Protein AF-A0A7K7VQ22-F1 (afdb_monomer)

Radius of gyration: 23.79 Å; Cα contacts (8 Å, |Δi|>4): 248; chains: 1; bounding box: 54×55×66 Å

Mean predicted aligned error: 10.27 Å

Structure (mmCIF, N/CA/C/O backbone):
data_AF-A0A7K7VQ22-F1
#
_entry.id   AF-A0A7K7VQ22-F1
#
loop_
_atom_site.group_PDB
_atom_site.id
_atom_site.type_symbol
_atom_site.label_atom_id
_atom_site.label_alt_id
_atom_site.label_comp_id
_atom_site.label_asym_id
_atom_site.label_entity_id
_atom_site.label_seq_id
_atom_site.pdbx_PDB_ins_code
_atom_site.Cartn_x
_atom_site.Cartn_y
_atom_site.Cartn_z
_atom_site.occupancy
_atom_site.B_iso_or_equiv
_atom_site.auth_seq_id
_atom_site.auth_comp_id
_atom_site.auth_asym_id
_atom_site.auth_atom_id
_atom_site.pdbx_PDB_model_num
ATOM 1 N N . LEU A 1 1 ? 22.710 -27.971 -18.243 1.00 28.23 1 LEU A N 1
ATOM 2 C CA . LEU A 1 1 ? 23.705 -26.880 -18.136 1.00 28.23 1 LEU A CA 1
ATOM 3 C C . LEU A 1 1 ? 22.967 -25.597 -17.765 1.00 28.23 1 LEU A C 1
ATOM 5 O O . LEU A 1 1 ? 22.691 -24.771 -18.617 1.00 28.23 1 LEU A O 1
ATOM 9 N N . LEU A 1 2 ? 22.552 -25.497 -16.503 1.00 28.64 2 LEU A N 1
ATOM 10 C CA . LEU A 1 2 ? 21.938 -24.310 -15.906 1.00 28.64 2 LEU A CA 1
ATOM 11 C C . LEU A 1 2 ? 22.850 -23.922 -14.739 1.00 28.64 2 LEU A C 1
ATOM 13 O O . LEU A 1 2 ? 22.570 -24.258 -13.596 1.00 28.64 2 LEU A O 1
ATOM 17 N N . CYS A 1 3 ? 23.987 -23.298 -15.042 1.00 28.06 3 CYS A N 1
ATOM 18 C CA . CYS A 1 3 ? 24.760 -22.572 -14.036 1.00 28.06 3 CYS A CA 1
ATOM 19 C C . CYS A 1 3 ? 24.171 -21.165 -13.956 1.00 28.06 3 CYS A C 1
ATOM 21 O O . CYS A 1 3 ? 24.697 -20.224 -14.535 1.00 28.06 3 CYS A O 1
ATOM 23 N N . TRP A 1 4 ? 23.021 -21.054 -13.296 1.00 40.88 4 TRP A N 1
ATOM 24 C CA . TRP A 1 4 ? 22.639 -19.791 -12.681 1.00 40.88 4 TRP A CA 1
ATOM 25 C C . TRP A 1 4 ? 23.367 -19.765 -11.342 1.00 40.88 4 TRP A C 1
ATOM 27 O O . TRP A 1 4 ? 23.179 -20.684 -10.543 1.00 40.88 4 TRP A O 1
ATOM 37 N N . ASP A 1 5 ? 24.240 -18.781 -11.129 1.00 37.53 5 ASP A N 1
ATOM 38 C CA . ASP A 1 5 ? 24.967 -18.628 -9.870 1.00 37.53 5 ASP A CA 1
ATOM 39 C C . ASP A 1 5 ? 23.988 -18.667 -8.698 1.00 37.53 5 ASP A C 1
ATOM 41 O O . ASP A 1 5 ? 23.068 -17.846 -8.588 1.00 37.53 5 ASP A O 1
ATOM 45 N N . ALA A 1 6 ? 24.185 -19.656 -7.826 1.00 42.50 6 ALA A N 1
ATOM 46 C CA . ALA A 1 6 ? 23.323 -19.906 -6.684 1.00 42.50 6 ALA A CA 1
ATOM 47 C C . ALA A 1 6 ? 23.202 -18.661 -5.796 1.00 42.50 6 ALA A C 1
ATOM 49 O O . ALA A 1 6 ? 22.136 -18.440 -5.242 1.00 42.50 6 ALA A O 1
ATOM 50 N N . GLU A 1 7 ? 24.222 -17.799 -5.723 1.00 41.53 7 GLU A N 1
ATOM 51 C CA . GLU A 1 7 ? 24.176 -16.537 -4.973 1.00 41.53 7 GLU A CA 1
ATOM 52 C C . GLU A 1 7 ? 23.144 -15.538 -5.507 1.00 41.53 7 GLU A C 1
ATOM 54 O O . GLU A 1 7 ? 22.446 -14.906 -4.716 1.00 41.53 7 GLU A O 1
ATOM 59 N N . HIS A 1 8 ? 22.972 -15.408 -6.824 1.00 43.06 8 HIS A N 1
ATOM 60 C CA . HIS A 1 8 ? 22.015 -14.455 -7.394 1.00 43.06 8 HIS A CA 1
ATOM 61 C C . HIS A 1 8 ? 20.569 -14.942 -7.271 1.00 43.06 8 HIS A C 1
ATOM 63 O O . HIS A 1 8 ? 19.678 -14.143 -6.969 1.00 43.06 8 HIS A O 1
ATOM 69 N N . LEU A 1 9 ? 20.336 -16.252 -7.413 1.00 45.19 9 LEU A N 1
ATOM 70 C CA . LEU A 1 9 ? 19.041 -16.861 -7.097 1.00 45.19 9 LEU A CA 1
ATOM 71 C C . LEU A 1 9 ? 18.749 -16.769 -5.591 1.00 45.19 9 LEU A C 1
ATOM 73 O O . LEU A 1 9 ? 17.636 -16.442 -5.195 1.00 45.19 9 LEU A O 1
ATOM 77 N N . PHE A 1 10 ? 19.763 -16.954 -4.746 1.00 46.66 10 PHE A N 1
ATOM 78 C CA . PHE A 1 10 ? 19.651 -16.865 -3.292 1.00 46.66 10 PHE A CA 1
ATOM 79 C C . PHE A 1 10 ? 19.375 -15.438 -2.812 1.00 46.66 10 PHE A C 1
ATOM 81 O O . PHE A 1 10 ? 18.549 -15.252 -1.923 1.00 46.66 10 PHE A O 1
ATOM 88 N N . ILE A 1 11 ? 19.988 -14.416 -3.416 1.00 49.78 11 ILE A N 1
ATOM 89 C CA . ILE A 1 11 ? 19.698 -13.005 -3.125 1.00 49.78 11 ILE A CA 1
ATOM 90 C C . ILE A 1 11 ? 18.309 -12.620 -3.646 1.00 49.78 11 ILE A C 1
ATOM 92 O O . ILE A 1 11 ? 17.576 -11.939 -2.937 1.00 49.78 11 ILE A O 1
ATOM 96 N N . ALA A 1 12 ? 17.901 -13.067 -4.836 1.00 50.25 12 ALA A N 1
ATOM 97 C CA . ALA A 1 12 ? 16.576 -12.754 -5.372 1.00 50.25 12 ALA A CA 1
ATOM 98 C C . ALA A 1 12 ? 15.451 -13.446 -4.583 1.00 50.25 12 ALA A C 1
ATOM 100 O O . ALA A 1 12 ? 14.444 -12.822 -4.253 1.00 50.25 12 ALA A O 1
ATOM 101 N N . GLU A 1 13 ? 15.623 -14.718 -4.228 1.00 52.31 13 GLU A N 1
ATOM 102 C CA . GLU A 1 13 ? 14.609 -15.502 -3.527 1.00 52.31 13 GLU A CA 1
ATOM 103 C C . GLU A 1 13 ? 14.580 -15.172 -2.027 1.00 52.31 13 GLU A C 1
ATOM 105 O O . GLU A 1 13 ? 13.522 -14.823 -1.492 1.00 52.31 13 GLU A O 1
ATOM 110 N N . ARG A 1 14 ? 15.738 -15.164 -1.345 1.00 53.84 14 ARG A N 1
ATOM 111 C CA . ARG A 1 14 ? 15.801 -14.797 0.080 1.00 53.84 14 ARG A CA 1
ATOM 112 C C . ARG A 1 14 ? 15.675 -13.305 0.309 1.00 53.84 14 ARG A C 1
ATOM 114 O O . ARG A 1 14 ? 15.009 -12.921 1.263 1.00 53.84 14 ARG A O 1
ATOM 121 N N . GLY A 1 15 ? 16.266 -12.461 -0.533 1.00 60.16 15 GLY A N 1
ATOM 122 C CA . GLY A 1 15 ? 16.143 -11.006 -0.410 1.00 60.16 15 GLY A CA 1
ATOM 123 C C . GLY A 1 15 ? 14.685 -10.576 -0.468 1.00 60.16 15 GLY A C 1
ATOM 124 O O . GLY A 1 15 ? 14.250 -9.791 0.366 1.00 60.16 15 GLY A O 1
ATOM 125 N N . CYS A 1 16 ? 13.888 -11.207 -1.334 1.00 63.00 16 CYS A N 1
ATOM 126 C CA . CYS A 1 16 ? 12.454 -10.979 -1.368 1.00 63.00 16 CYS A CA 1
ATOM 127 C C . CYS A 1 16 ? 11.773 -11.431 -0.059 1.00 63.00 16 CYS A C 1
ATOM 129 O O . CYS A 1 16 ? 10.976 -10.685 0.500 1.00 63.00 16 CYS A O 1
ATOM 131 N N . VAL A 1 17 ? 12.097 -12.604 0.497 1.00 69.38 17 VAL A N 1
ATOM 132 C CA . VAL A 1 17 ? 11.541 -13.050 1.795 1.00 69.38 17 VAL A CA 1
ATOM 133 C C . VAL A 1 17 ? 11.923 -12.102 2.941 1.00 69.38 17 VAL A C 1
ATOM 135 O O . VAL A 1 17 ? 11.056 -11.700 3.720 1.00 69.38 17 VAL A O 1
ATOM 138 N N . TYR A 1 18 ? 13.193 -11.700 3.034 1.00 75.81 18 TYR A N 1
ATOM 139 C CA . TYR A 1 18 ? 13.670 -10.770 4.059 1.00 75.81 18 TYR A CA 1
ATOM 140 C C . TYR A 1 18 ? 13.037 -9.387 3.915 1.00 75.81 18 TYR A C 1
ATOM 142 O O . TYR A 1 18 ? 12.583 -8.834 4.910 1.00 75.81 18 TYR A O 1
ATOM 150 N N . GLU A 1 19 ? 12.927 -8.857 2.698 1.00 80.06 19 GLU A N 1
ATOM 151 C CA . GLU A 1 19 ? 12.276 -7.575 2.413 1.00 80.06 19 GLU A CA 1
ATOM 152 C C . GLU A 1 19 ? 10.816 -7.575 2.889 1.00 80.06 19 GLU A C 1
ATOM 154 O O . GLU A 1 19 ? 10.387 -6.646 3.572 1.00 80.06 19 GLU A O 1
ATOM 159 N N . HIS A 1 20 ? 10.053 -8.629 2.578 1.00 79.44 20 HIS A N 1
ATOM 160 C CA . HIS A 1 20 ? 8.639 -8.725 2.957 1.00 79.44 20 HIS A CA 1
ATOM 161 C C . HIS A 1 20 ? 8.468 -8.820 4.474 1.00 79.44 20 HIS A C 1
ATOM 163 O O . HIS A 1 20 ? 7.654 -8.092 5.044 1.00 79.44 20 HIS A O 1
ATOM 169 N N . ASN A 1 21 ? 9.253 -9.679 5.126 1.00 83.75 21 ASN A N 1
ATOM 170 C CA . ASN A 1 21 ? 9.190 -9.874 6.573 1.00 83.75 21 ASN A CA 1
ATOM 171 C C . ASN A 1 21 ? 9.672 -8.638 7.336 1.00 83.75 21 ASN A C 1
ATOM 173 O O . ASN A 1 21 ? 9.084 -8.268 8.350 1.00 83.75 21 ASN A O 1
ATOM 177 N N . PHE A 1 22 ? 10.714 -7.969 6.844 1.00 87.31 22 PHE A N 1
ATOM 178 C CA . PHE A 1 22 ? 11.246 -6.764 7.465 1.00 87.31 22 PHE A CA 1
ATOM 179 C C . PHE A 1 22 ? 10.292 -5.577 7.294 1.00 87.31 22 PHE A C 1
ATOM 181 O O . PHE A 1 22 ? 10.027 -4.862 8.259 1.00 87.31 22 PHE A O 1
ATOM 188 N N . ALA A 1 23 ? 9.692 -5.415 6.110 1.00 86.81 23 ALA A N 1
ATOM 189 C CA . ALA A 1 23 ? 8.648 -4.418 5.883 1.00 86.81 23 ALA A CA 1
ATOM 190 C C . ALA A 1 23 ? 7.426 -4.655 6.782 1.00 86.81 23 ALA A C 1
ATOM 192 O O . ALA A 1 23 ? 6.928 -3.708 7.392 1.00 86.81 23 ALA A O 1
ATOM 193 N N . PHE A 1 24 ? 6.985 -5.912 6.912 1.00 88.25 24 PHE A N 1
ATOM 194 C CA . PHE A 1 24 ? 5.908 -6.294 7.824 1.00 88.25 24 PHE A CA 1
ATOM 195 C C . PHE A 1 24 ? 6.258 -5.967 9.281 1.00 88.25 24 PHE A C 1
ATOM 197 O O . PHE A 1 24 ? 5.483 -5.297 9.959 1.00 88.25 24 PHE A O 1
ATOM 204 N N . LEU A 1 25 ? 7.444 -6.370 9.752 1.00 91.12 25 LEU A N 1
ATOM 205 C CA . LEU A 1 25 ? 7.906 -6.122 11.120 1.00 91.12 25 LEU A CA 1
ATOM 206 C C . LEU A 1 25 ? 7.953 -4.625 11.442 1.00 91.12 25 LEU A C 1
ATOM 208 O O . LEU A 1 25 ? 7.481 -4.207 12.502 1.00 91.12 25 LEU A O 1
ATOM 212 N N . LEU A 1 26 ? 8.503 -3.814 10.537 1.00 92.00 26 LEU A N 1
ATOM 213 C CA . LEU A 1 26 ? 8.579 -2.364 10.704 1.00 92.00 26 LEU A CA 1
ATOM 214 C C . LEU A 1 26 ? 7.190 -1.728 10.714 1.00 92.00 26 LEU A C 1
ATOM 216 O O . LEU A 1 26 ? 6.912 -0.915 11.593 1.00 92.00 26 LEU A O 1
ATOM 220 N N . ALA A 1 27 ? 6.310 -2.111 9.785 1.00 90.69 27 ALA A N 1
ATOM 221 C CA . ALA A 1 27 ? 4.946 -1.596 9.726 1.00 90.69 27 ALA A CA 1
ATOM 222 C C . ALA A 1 27 ? 4.147 -1.979 10.982 1.00 90.69 27 ALA A C 1
ATOM 224 O O . ALA A 1 27 ? 3.507 -1.119 11.585 1.00 90.69 27 ALA A O 1
ATOM 225 N N . PHE A 1 28 ? 4.235 -3.235 11.427 1.00 91.00 28 PHE A N 1
ATOM 226 C CA . PHE A 1 28 ? 3.594 -3.710 12.654 1.00 91.00 28 PHE A CA 1
ATOM 227 C C . PHE A 1 28 ? 4.110 -2.960 13.886 1.00 91.00 28 PHE A C 1
ATOM 229 O O . PHE A 1 28 ? 3.326 -2.437 14.678 1.00 91.00 28 PHE A O 1
ATOM 236 N N . SER A 1 29 ? 5.431 -2.829 14.014 1.00 92.06 29 SER A N 1
ATOM 237 C CA . SER A 1 29 ? 6.059 -2.091 15.114 1.00 92.06 29 SER A CA 1
ATOM 238 C C . SER A 1 29 ? 5.667 -0.613 15.097 1.00 92.06 29 SER A C 1
ATOM 240 O O . SER A 1 29 ? 5.432 -0.022 16.148 1.00 92.06 29 SER A O 1
ATOM 242 N N . ALA A 1 30 ? 5.557 -0.006 13.914 1.00 91.81 30 ALA A N 1
ATOM 243 C CA . ALA A 1 30 ? 5.122 1.375 13.755 1.00 91.81 30 ALA A CA 1
ATOM 244 C C . ALA A 1 30 ? 3.677 1.584 14.226 1.00 91.81 30 ALA A C 1
ATOM 246 O O . ALA A 1 30 ? 3.406 2.538 14.958 1.00 91.81 30 ALA A O 1
ATOM 247 N N . MET A 1 31 ? 2.772 0.673 13.854 1.00 90.06 31 MET A N 1
ATOM 248 C CA . MET A 1 31 ? 1.375 0.671 14.299 1.00 90.06 31 MET A CA 1
ATOM 249 C C . MET A 1 31 ? 1.283 0.501 15.820 1.00 90.06 31 MET A C 1
ATOM 251 O O . MET A 1 31 ? 0.630 1.299 16.487 1.00 90.06 31 MET A O 1
ATOM 255 N N . TRP A 1 32 ? 2.042 -0.435 16.395 1.00 90.38 32 TRP A N 1
ATOM 256 C CA . TRP A 1 32 ? 2.138 -0.606 17.847 1.00 90.38 32 TRP A CA 1
ATOM 257 C C . TRP A 1 32 ? 2.603 0.673 18.567 1.00 90.38 32 TRP A C 1
ATOM 259 O O . TRP A 1 32 ? 1.996 1.119 19.542 1.00 90.38 32 TRP A O 1
ATOM 269 N N . GLN A 1 33 ? 3.657 1.326 18.069 1.00 91.75 33 GLN A N 1
ATOM 270 C CA . GLN A 1 33 ? 4.138 2.595 18.632 1.00 91.75 33 GLN A CA 1
ATOM 271 C C . GLN A 1 33 ? 3.110 3.730 18.487 1.00 91.75 33 GLN A C 1
ATOM 273 O O . GLN A 1 33 ? 3.031 4.610 19.346 1.00 91.75 33 GLN A O 1
ATOM 278 N N . LEU A 1 34 ? 2.306 3.718 17.421 1.00 88.75 34 LEU A N 1
ATOM 279 C CA . LEU A 1 34 ? 1.241 4.696 17.213 1.00 88.75 34 LEU A CA 1
ATOM 280 C C . LEU A 1 34 ? 0.123 4.546 18.258 1.00 88.75 34 LEU A C 1
ATOM 282 O O . LEU A 1 34 ? -0.289 5.560 18.834 1.00 88.75 34 LEU A O 1
ATOM 286 N N . GLU A 1 35 ? -0.295 3.309 18.541 1.00 86.19 35 GLU A N 1
ATOM 287 C CA . GLU A 1 35 ? -1.303 2.975 19.562 1.00 86.19 35 GLU A CA 1
ATOM 288 C C . GLU A 1 35 ? -0.818 3.293 20.982 1.00 86.19 35 GLU A C 1
ATOM 290 O O . GLU A 1 35 ? -1.549 3.883 21.773 1.00 86.19 35 GLU A O 1
ATOM 295 N N . THR A 1 36 ? 0.456 3.033 21.297 1.00 86.38 36 THR A N 1
ATOM 296 C CA . THR A 1 36 ? 1.049 3.411 22.601 1.00 86.38 36 THR A CA 1
ATOM 297 C C . THR A 1 36 ? 1.268 4.922 22.785 1.00 86.38 36 THR A C 1
ATOM 299 O O . THR A 1 36 ? 1.787 5.361 23.811 1.00 86.38 36 THR A O 1
ATOM 302 N N . GLY A 1 37 ? 0.895 5.751 21.802 1.00 81.25 37 GLY A N 1
ATOM 303 C CA . GLY A 1 37 ? 1.000 7.210 21.873 1.00 81.25 37 GLY A CA 1
ATOM 304 C C . GLY A 1 37 ? 2.347 7.786 21.421 1.00 81.25 37 GLY A C 1
ATOM 305 O O . GLY A 1 37 ? 2.470 9.006 21.285 1.00 81.25 37 GLY A O 1
ATOM 306 N N . GLN A 1 38 ? 3.337 6.950 21.098 1.00 84.12 38 GLN A N 1
ATOM 307 C CA . GLN A 1 38 ? 4.686 7.350 20.674 1.00 84.12 38 GLN A CA 1
ATOM 308 C C . GLN A 1 38 ? 4.746 7.659 19.170 1.00 84.12 38 GLN A C 1
ATOM 310 O O . GLN A 1 38 ? 5.464 7.035 18.388 1.00 84.12 38 GLN A O 1
ATOM 315 N N . SER A 1 39 ? 4.000 8.685 18.754 1.00 81.88 39 SER A N 1
ATOM 316 C CA . SER A 1 39 ? 3.774 9.009 17.340 1.00 81.88 39 SER A CA 1
ATOM 317 C C . SER A 1 39 ? 5.049 9.276 16.522 1.00 81.88 39 SER A C 1
ATOM 319 O O . SER A 1 39 ? 5.064 8.983 15.332 1.00 81.88 39 SER A O 1
ATOM 321 N N . TRP A 1 40 ? 6.110 9.824 17.123 1.00 84.31 40 TRP A N 1
ATOM 322 C CA . TRP A 1 40 ? 7.360 10.101 16.401 1.00 84.31 40 TRP A CA 1
ATOM 323 C C . TRP A 1 40 ? 8.149 8.819 16.095 1.00 84.31 40 TRP A C 1
ATOM 325 O O . TRP A 1 40 ? 8.64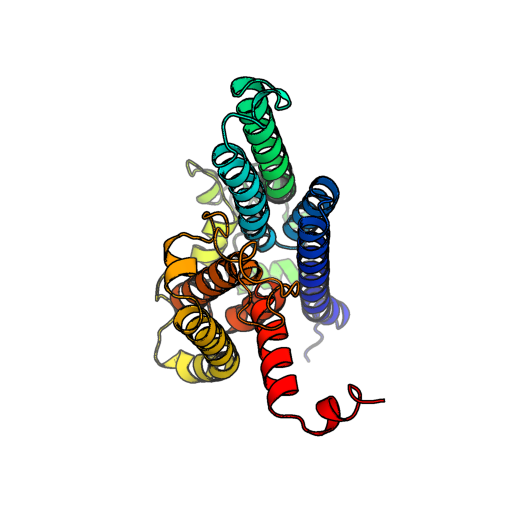2 8.666 14.980 1.00 84.31 40 TRP A O 1
ATOM 335 N N . ARG A 1 41 ? 8.207 7.864 17.040 1.00 90.25 41 ARG A N 1
ATOM 336 C CA . ARG A 1 41 ? 8.843 6.552 16.825 1.00 90.25 41 ARG A CA 1
ATOM 337 C C . ARG A 1 41 ? 8.094 5.759 15.766 1.00 90.25 41 ARG A C 1
ATOM 339 O O . ARG A 1 41 ? 8.721 5.227 14.858 1.00 90.25 41 ARG A O 1
ATOM 346 N N . GLY A 1 42 ? 6.761 5.753 15.845 1.00 89.75 42 GLY A N 1
ATOM 347 C CA . GLY A 1 42 ? 5.916 5.153 14.811 1.00 89.75 42 GLY A CA 1
ATOM 348 C C . GLY A 1 42 ? 6.183 5.760 13.432 1.00 89.75 42 GLY A C 1
ATOM 349 O O . GLY A 1 42 ? 6.299 5.041 12.449 1.00 89.75 42 GLY A O 1
ATOM 350 N N . GLY A 1 43 ? 6.386 7.076 13.364 1.00 89.62 43 GLY A N 1
ATOM 351 C CA . GLY A 1 43 ? 6.735 7.761 12.125 1.00 89.62 43 GLY A CA 1
ATOM 352 C C . GLY A 1 43 ? 8.061 7.379 11.504 1.00 89.62 43 GLY A C 1
ATOM 353 O O . GLY A 1 43 ? 8.121 7.123 10.303 1.00 89.62 43 GLY A O 1
ATOM 354 N N . LEU A 1 44 ? 9.109 7.305 12.321 1.00 91.81 44 LEU A N 1
ATOM 355 C CA . LEU A 1 44 ? 10.417 6.840 11.869 1.00 91.81 44 LEU A CA 1
ATOM 356 C C . LEU A 1 44 ? 10.335 5.403 11.351 1.00 91.81 44 LEU A C 1
ATOM 358 O O . LEU A 1 44 ? 10.855 5.110 10.281 1.00 91.81 44 LEU A O 1
ATOM 362 N N . LEU A 1 45 ? 9.623 4.525 12.062 1.00 93.56 45 LEU A N 1
ATOM 363 C CA . LEU A 1 45 ? 9.431 3.138 11.639 1.00 93.56 45 LEU A CA 1
ATOM 364 C C . LEU A 1 45 ? 8.619 3.032 10.338 1.00 93.56 45 LEU A C 1
ATOM 366 O O . LEU A 1 45 ? 8.971 2.227 9.480 1.00 93.56 45 LEU A O 1
ATOM 370 N N . PHE A 1 46 ? 7.595 3.869 10.135 1.00 92.94 46 PHE A N 1
ATOM 371 C CA . PHE A 1 46 ? 6.878 3.929 8.856 1.00 92.94 46 PHE A CA 1
ATOM 372 C C . PHE A 1 46 ? 7.745 4.457 7.711 1.00 92.94 46 PHE A C 1
ATOM 374 O O . PHE A 1 46 ? 7.651 3.939 6.602 1.00 92.94 46 PHE A O 1
ATOM 381 N N . SER A 1 47 ? 8.604 5.447 7.966 1.00 93.56 47 SER A N 1
ATOM 382 C CA . SER A 1 47 ? 9.576 5.929 6.978 1.00 93.56 47 SER A CA 1
ATOM 383 C C . SER A 1 47 ? 10.563 4.825 6.594 1.00 93.56 47 SER A C 1
ATOM 385 O O . SER A 1 47 ? 10.755 4.558 5.411 1.00 93.56 47 SER A O 1
ATOM 387 N N . LEU A 1 48 ? 11.102 4.093 7.574 1.00 92.56 48 LEU A N 1
ATOM 388 C CA . LEU A 1 48 ? 11.949 2.928 7.315 1.00 92.56 48 LEU A CA 1
ATOM 389 C C . LEU A 1 48 ? 11.197 1.852 6.520 1.00 92.56 48 LEU A C 1
ATOM 391 O O . LEU A 1 48 ? 11.734 1.340 5.544 1.00 92.56 48 LEU A O 1
ATOM 395 N N . ALA A 1 49 ? 9.939 1.558 6.866 1.00 91.94 49 ALA A N 1
ATOM 396 C CA . ALA A 1 49 ? 9.113 0.609 6.119 1.00 91.94 49 ALA A CA 1
ATOM 397 C C . ALA A 1 49 ? 8.906 1.046 4.655 1.00 91.94 49 ALA A C 1
ATOM 399 O O . ALA A 1 49 ? 8.980 0.213 3.753 1.00 91.94 49 ALA A O 1
ATOM 400 N N . ALA A 1 50 ? 8.697 2.346 4.411 1.00 91.06 50 ALA A N 1
ATOM 401 C CA . ALA A 1 50 ? 8.603 2.924 3.068 1.00 91.06 50 ALA A CA 1
ATOM 402 C C . ALA A 1 50 ? 9.937 2.890 2.301 1.00 91.06 50 ALA A C 1
ATOM 404 O O . ALA A 1 50 ? 9.942 2.795 1.075 1.00 91.06 50 ALA A O 1
ATOM 405 N N . GLY A 1 51 ? 11.065 2.935 3.014 1.00 89.56 51 GLY A N 1
ATOM 406 C CA . GLY A 1 51 ? 12.399 2.749 2.441 1.00 89.56 51 GLY A CA 1
ATOM 407 C C . GLY A 1 51 ? 12.696 1.306 2.043 1.00 89.56 51 GLY A C 1
ATOM 408 O O . GLY A 1 51 ? 13.367 1.083 1.043 1.00 89.56 51 GLY A O 1
ATOM 409 N N . VAL A 1 52 ? 12.163 0.329 2.780 1.00 88.50 52 VAL A N 1
ATOM 410 C CA . VAL A 1 52 ? 12.278 -1.092 2.416 1.00 88.50 52 VAL A CA 1
ATOM 411 C C . VAL A 1 52 ? 11.400 -1.398 1.206 1.00 88.50 52 VAL A C 1
ATOM 413 O O . VAL A 1 52 ? 11.834 -2.115 0.310 1.00 88.50 52 VAL A O 1
ATOM 416 N N . ARG A 1 53 ? 10.176 -0.848 1.155 1.00 85.50 53 ARG A N 1
ATOM 417 C CA . ARG A 1 53 ? 9.241 -1.034 0.034 1.00 85.50 53 ARG A CA 1
ATOM 418 C C . ARG A 1 53 ? 8.403 0.208 -0.216 1.00 85.50 53 ARG A C 1
ATOM 420 O O . ARG A 1 53 ? 7.809 0.749 0.712 1.00 85.50 53 ARG A O 1
ATOM 427 N N . ALA A 1 54 ? 8.172 0.532 -1.488 1.00 86.12 54 ALA A N 1
ATOM 428 C CA . ALA A 1 54 ? 7.266 1.617 -1.877 1.00 86.12 54 ALA A CA 1
ATOM 429 C C . ALA A 1 54 ? 5.835 1.457 -1.313 1.00 86.12 54 ALA A C 1
ATOM 431 O O . ALA A 1 54 ? 5.159 2.446 -1.048 1.00 86.12 54 ALA A O 1
ATOM 432 N N . ASN A 1 55 ? 5.384 0.227 -1.038 1.00 84.81 55 ASN A N 1
ATOM 433 C CA . ASN A 1 55 ? 4.079 -0.035 -0.415 1.00 84.81 55 ASN A CA 1
ATOM 434 C C . ASN A 1 55 ? 3.948 0.580 0.989 1.00 84.81 55 ASN A C 1
ATOM 436 O O . ASN A 1 55 ? 2.841 0.896 1.421 1.00 84.81 55 ASN A O 1
ATOM 440 N N . GLY A 1 56 ? 5.067 0.809 1.687 1.00 86.25 56 GLY A N 1
ATOM 441 C CA . GLY A 1 56 ? 5.077 1.466 2.991 1.00 86.25 56 GLY A CA 1
ATOM 442 C C . GLY A 1 56 ? 4.555 2.907 2.957 1.00 86.25 56 GLY A C 1
ATOM 443 O O . GLY A 1 56 ? 4.126 3.407 3.994 1.00 86.25 56 GLY A O 1
ATOM 444 N N . LEU A 1 57 ? 4.490 3.550 1.782 1.00 89.69 57 LEU A N 1
ATOM 445 C CA . LEU A 1 57 ? 3.862 4.867 1.610 1.00 89.69 57 LEU A CA 1
ATOM 446 C C . LEU A 1 57 ? 2.382 4.856 2.021 1.00 89.69 57 LEU A C 1
ATOM 448 O O . LEU A 1 57 ? 1.885 5.837 2.575 1.00 89.69 57 LEU A O 1
ATOM 452 N N . LEU A 1 58 ? 1.686 3.733 1.812 1.00 88.19 58 LEU A N 1
ATOM 453 C CA . LEU A 1 58 ? 0.268 3.577 2.154 1.00 88.19 58 LEU A CA 1
ATOM 454 C C . LEU A 1 58 ? 0.028 3.640 3.670 1.00 88.19 58 LEU A C 1
ATOM 456 O O . LEU A 1 58 ? -1.066 3.996 4.111 1.00 88.19 58 LEU A O 1
ATOM 460 N N . ASN A 1 59 ? 1.062 3.383 4.478 1.00 88.12 59 ASN A N 1
ATOM 461 C CA . ASN A 1 59 ? 0.979 3.478 5.932 1.00 88.12 59 ASN A CA 1
ATOM 462 C C . ASN A 1 59 ? 0.866 4.924 6.442 1.00 88.12 59 ASN A C 1
ATOM 464 O O . ASN A 1 59 ? 0.458 5.137 7.585 1.00 88.12 59 ASN A O 1
ATOM 468 N N . ALA A 1 60 ? 1.155 5.934 5.610 1.00 89.06 60 ALA A N 1
ATOM 469 C CA . ALA A 1 60 ? 0.937 7.337 5.969 1.00 89.06 60 ALA A CA 1
ATOM 470 C C . ALA A 1 60 ? -0.530 7.619 6.350 1.00 89.06 60 ALA A C 1
ATOM 472 O O . ALA A 1 60 ? -0.800 8.481 7.192 1.00 89.06 60 ALA A O 1
ATOM 473 N N . GLY A 1 61 ? -1.471 6.841 5.797 1.00 88.94 61 GLY A N 1
ATOM 474 C CA . GLY A 1 61 ? -2.891 6.902 6.141 1.00 88.94 61 GLY A CA 1
ATOM 475 C C . GLY A 1 61 ? -3.174 6.629 7.622 1.00 88.94 61 GLY A C 1
ATOM 476 O O . GLY A 1 61 ? -3.979 7.342 8.219 1.00 88.94 61 GLY A O 1
ATOM 477 N N . PHE A 1 62 ? -2.466 5.683 8.255 1.00 89.00 62 PHE A N 1
ATOM 478 C CA . PHE A 1 62 ? -2.639 5.382 9.685 1.00 89.00 62 PHE A CA 1
ATOM 479 C C . PHE A 1 62 ? -2.302 6.583 10.560 1.00 89.00 62 PHE A C 1
ATOM 481 O O . PHE A 1 62 ? -3.033 6.928 11.491 1.00 89.00 62 PHE A O 1
ATOM 488 N N . PHE A 1 63 ? -1.203 7.259 10.234 1.00 86.69 63 PHE A N 1
ATOM 489 C CA . PHE A 1 63 ? -0.786 8.439 10.968 1.00 86.69 63 PHE A CA 1
ATOM 490 C C . PHE A 1 63 ? -1.762 9.604 10.777 1.00 86.69 63 PHE A C 1
ATOM 492 O O . PHE A 1 63 ? -2.144 10.258 11.752 1.00 86.69 63 PHE A O 1
ATOM 499 N N . ALA A 1 64 ? -2.187 9.844 9.531 1.00 86.94 64 ALA A N 1
ATOM 500 C CA . ALA A 1 64 ? -3.168 10.870 9.198 1.00 86.94 64 ALA A CA 1
ATOM 501 C C . ALA A 1 64 ? -4.480 10.653 9.964 1.00 86.94 64 ALA A C 1
ATOM 503 O O . ALA A 1 64 ? -4.982 11.582 10.601 1.00 86.94 64 ALA A O 1
ATOM 504 N N . TYR A 1 65 ? -4.976 9.413 9.979 1.00 88.00 65 TYR A N 1
ATOM 505 C CA . TYR A 1 65 ? -6.172 9.041 10.722 1.00 88.00 65 TYR A CA 1
ATOM 506 C C . TYR A 1 65 ? -5.987 9.248 12.229 1.00 88.00 65 TYR A C 1
ATOM 508 O O . TYR A 1 65 ? -6.778 9.959 12.839 1.00 88.00 65 TYR A O 1
ATOM 516 N N . SER A 1 66 ? -4.919 8.715 12.834 1.00 86.19 66 SER A N 1
ATOM 517 C CA . SER A 1 66 ? -4.676 8.823 14.284 1.00 86.19 66 SER A CA 1
ATOM 518 C C . SER A 1 66 ? -4.638 10.280 14.760 1.00 86.19 66 SER A C 1
ATOM 520 O O . SER A 1 66 ? -5.224 10.643 15.784 1.00 86.19 66 SER A O 1
ATOM 522 N N . ARG A 1 67 ? -3.984 11.160 13.993 1.00 84.50 67 ARG A N 1
ATOM 523 C CA . ARG A 1 67 ? -3.934 12.592 14.306 1.00 84.50 67 ARG A CA 1
ATOM 524 C C . ARG A 1 67 ? -5.267 13.298 14.057 1.00 84.50 67 ARG A C 1
ATOM 526 O O . ARG A 1 67 ? -5.651 14.131 14.879 1.00 84.50 67 ARG A O 1
ATOM 533 N N . GLY A 1 68 ? -5.982 12.944 12.990 1.00 83.62 68 GLY A N 1
ATOM 534 C CA . GLY A 1 68 ? -7.327 13.450 12.705 1.00 83.62 68 GLY A CA 1
ATOM 535 C C . GLY A 1 68 ? -8.350 13.048 13.772 1.00 83.62 68 GLY A C 1
ATOM 536 O O . GLY A 1 68 ? -9.129 13.884 14.229 1.00 83.62 68 GLY A O 1
ATOM 537 N N . GLN A 1 69 ? -8.295 11.806 14.249 1.00 83.25 69 GLN A N 1
ATOM 538 C CA . GLN A 1 69 ? -9.167 11.293 15.303 1.00 83.25 69 GLN A CA 1
ATOM 539 C C . GLN A 1 69 ? -8.918 12.016 16.635 1.00 83.25 69 GLN A C 1
ATOM 541 O O . GLN A 1 69 ? -9.854 12.484 17.274 1.00 83.25 69 GLN A O 1
ATOM 546 N N . ARG A 1 70 ? -7.654 12.216 17.039 1.00 80.50 70 ARG A N 1
ATOM 547 C CA . ARG A 1 70 ? -7.339 13.004 18.249 1.00 80.50 70 ARG A CA 1
ATOM 548 C C . ARG A 1 70 ? -7.846 14.442 18.149 1.00 80.50 70 ARG A C 1
ATOM 550 O O . ARG A 1 70 ? -8.351 14.979 19.129 1.00 80.50 70 ARG A O 1
ATOM 557 N N . PHE A 1 71 ? -7.721 15.060 16.977 1.00 81.50 71 PHE A N 1
ATOM 558 C CA . PHE A 1 71 ? -8.191 16.425 16.750 1.00 81.50 71 PHE A CA 1
ATOM 559 C C . PHE A 1 71 ? -9.722 16.538 16.806 1.00 81.50 71 PHE A C 1
ATOM 561 O O . PHE A 1 71 ? -10.251 17.427 17.468 1.00 81.50 71 PHE A O 1
ATOM 568 N N . THR A 1 72 ? -10.442 15.618 16.161 1.00 81.31 72 THR A N 1
ATOM 569 C CA . THR A 1 72 ? -11.916 15.584 16.185 1.00 81.31 72 THR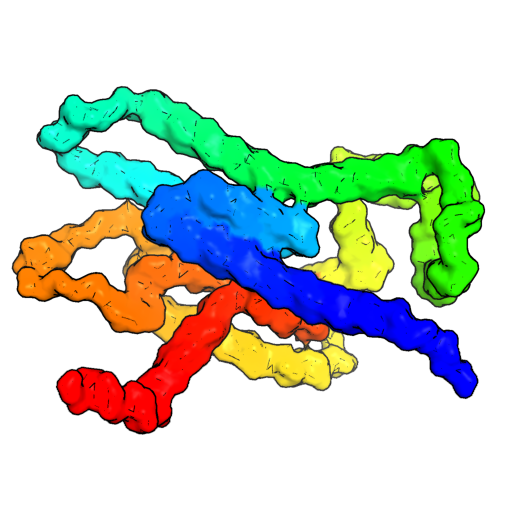 A CA 1
ATOM 570 C C . THR A 1 72 ? -12.459 15.308 17.586 1.00 81.31 72 THR A C 1
ATOM 572 O O . THR A 1 72 ? -13.382 15.993 18.022 1.0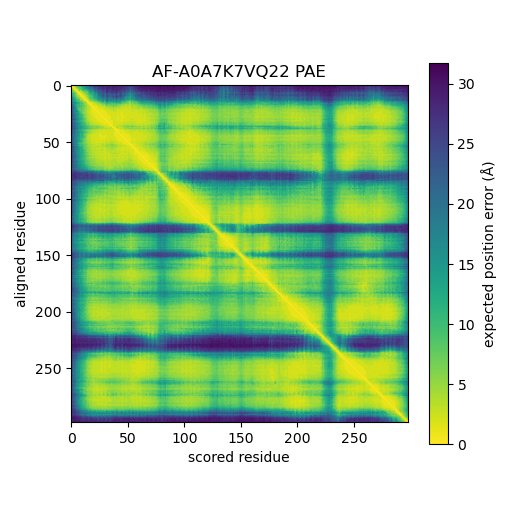0 81.31 72 THR A O 1
ATOM 575 N N . LEU A 1 73 ? -11.832 14.406 18.345 1.00 78.06 73 LEU A N 1
ATOM 576 C CA . LEU A 1 73 ? -12.191 14.163 19.745 1.00 78.06 73 LEU A CA 1
ATOM 577 C C . LEU A 1 73 ? -11.957 15.394 20.630 1.00 78.06 73 LEU A C 1
ATOM 579 O O . LEU A 1 73 ? -12.780 15.683 21.494 1.00 78.06 73 LEU A O 1
ATOM 583 N N . GLN A 1 74 ? -10.877 16.151 20.403 1.00 75.38 74 GLN A N 1
ATOM 584 C CA . GLN A 1 74 ? -10.619 17.409 21.115 1.00 75.38 74 GLN A CA 1
ATOM 585 C C . GLN A 1 74 ? -11.667 18.488 20.811 1.00 75.38 74 GLN A C 1
ATOM 587 O O . GLN A 1 74 ? -12.039 19.239 21.709 1.00 75.38 74 GLN A O 1
ATOM 592 N N . LEU A 1 75 ? -12.174 18.546 19.576 1.00 75.25 75 LEU A N 1
ATOM 593 C CA . LEU A 1 75 ? -13.254 19.458 19.182 1.00 75.25 75 LEU A CA 1
ATOM 594 C C . LEU A 1 75 ? -14.597 19.130 19.849 1.00 75.25 75 LEU A C 1
ATOM 596 O O . LEU A 1 75 ? -15.423 20.018 20.035 1.00 75.25 75 LEU A O 1
ATOM 600 N N . GLN A 1 76 ? -14.812 17.869 20.223 1.00 75.44 76 GLN A N 1
ATOM 601 C CA . GLN A 1 76 ? -16.028 17.393 20.890 1.00 75.44 76 GLN A CA 1
ATOM 602 C C . GLN A 1 76 ? -15.979 17.557 22.426 1.00 75.44 76 GLN A C 1
ATOM 604 O O . GLN A 1 76 ? -16.880 17.104 23.137 1.00 75.44 76 GLN A O 1
ATOM 609 N N . VAL A 1 77 ? -14.929 18.181 22.974 1.00 70.31 77 VAL A N 1
ATOM 610 C CA . VAL A 1 77 ? -14.795 18.454 24.412 1.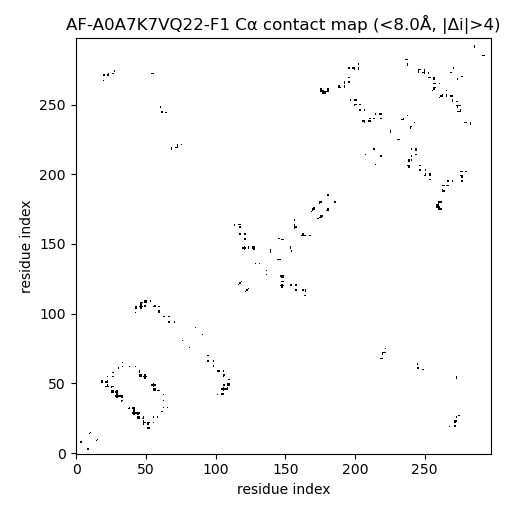00 70.31 77 VAL A CA 1
ATOM 611 C C . VAL A 1 77 ? -15.657 19.661 24.803 1.00 70.31 77 VAL A C 1
ATOM 613 O O . VAL A 1 77 ? -15.567 20.726 24.201 1.00 70.31 77 VAL A O 1
ATOM 616 N N . GLY A 1 78 ? -16.489 19.502 25.839 1.00 63.84 78 GLY A N 1
ATOM 617 C CA . GLY A 1 78 ? -17.402 20.547 26.307 1.00 63.84 78 GLY A CA 1
ATOM 618 C C . GLY A 1 78 ? -16.704 21.833 26.796 1.00 63.84 78 GLY A C 1
ATOM 619 O O . GLY A 1 78 ? -15.533 21.804 27.193 1.00 63.84 78 GLY A O 1
ATOM 620 N N . PRO A 1 79 ? -17.433 22.966 26.841 1.00 57.12 79 PRO A N 1
ATOM 621 C CA . PRO A 1 79 ? -16.879 24.303 27.094 1.00 57.12 79 PRO A CA 1
ATOM 622 C C . PRO A 1 79 ? -16.133 24.451 28.435 1.00 57.12 79 PRO A C 1
ATOM 624 O O . PRO A 1 79 ? -15.271 25.317 28.562 1.00 57.12 79 PRO A O 1
ATOM 627 N N . GLY A 1 80 ? -16.398 23.584 29.421 1.00 58.78 80 GLY A N 1
ATOM 628 C CA . GLY A 1 80 ? -15.741 23.610 30.735 1.00 58.78 80 GLY A CA 1
ATOM 629 C C . GLY A 1 80 ? -14.266 23.179 30.742 1.00 58.78 80 GLY A C 1
ATOM 630 O O . GLY A 1 80 ? -13.488 23.702 31.538 1.00 58.78 80 GLY A O 1
ATOM 631 N N . LEU A 1 81 ? -13.845 22.279 29.841 1.00 55.53 81 LEU A N 1
ATOM 632 C CA . LEU A 1 81 ? -12.452 21.798 29.751 1.00 55.53 81 LEU A CA 1
ATOM 633 C C . LEU A 1 81 ? -11.644 22.536 28.661 1.00 55.53 81 LEU A C 1
ATOM 635 O O . LEU A 1 81 ? -10.415 22.470 28.645 1.00 55.53 81 LEU A O 1
ATOM 639 N N . ALA A 1 82 ? -12.319 23.314 27.804 1.00 56.22 82 ALA A N 1
ATOM 640 C CA . ALA A 1 82 ? -11.717 24.150 26.760 1.00 56.22 82 ALA A CA 1
ATOM 641 C C . ALA A 1 82 ? -10.733 25.205 27.308 1.00 56.22 82 ALA A C 1
ATOM 643 O O . ALA A 1 82 ? -9.811 25.620 26.613 1.00 56.22 82 ALA A O 1
ATOM 644 N N . ARG A 1 83 ? -10.875 25.602 28.581 1.00 55.75 83 ARG A N 1
ATOM 645 C CA . ARG A 1 83 ? -10.061 26.652 29.221 1.00 55.75 83 ARG A CA 1
ATOM 646 C C . ARG A 1 83 ? -8.597 26.259 29.471 1.00 55.75 83 ARG A C 1
ATOM 648 O O . ARG A 1 83 ? -7.772 27.144 29.666 1.00 55.75 83 ARG A O 1
ATOM 655 N N . LYS A 1 84 ? -8.270 24.957 29.471 1.00 61.97 84 LYS A N 1
ATOM 656 C CA . LYS A 1 84 ? -6.890 24.436 29.602 1.00 61.97 84 LYS A CA 1
ATOM 657 C C . LYS A 1 84 ? -6.231 24.100 28.258 1.00 61.97 84 LYS A C 1
ATOM 659 O O . LYS A 1 84 ? -5.055 23.745 28.234 1.00 61.97 84 LYS A O 1
ATOM 664 N N . LEU A 1 85 ? -6.970 24.170 27.150 1.00 66.19 85 LEU A N 1
ATOM 665 C CA . LEU A 1 85 ? -6.459 23.812 25.830 1.00 66.19 85 LEU A CA 1
ATOM 666 C C . LEU A 1 85 ? -5.745 25.014 25.178 1.00 66.19 85 LEU A C 1
ATOM 668 O O . LEU A 1 85 ? -6.182 26.154 25.340 1.00 66.19 85 LEU A O 1
ATOM 672 N N . PRO A 1 86 ? -4.638 24.786 24.441 1.00 68.50 86 PRO A N 1
ATOM 673 C CA . PRO A 1 86 ? -3.981 25.842 23.679 1.00 68.50 86 PRO A CA 1
ATOM 674 C C . PRO A 1 86 ? -4.942 26.458 22.649 1.00 68.50 86 PRO A C 1
ATOM 676 O O . PRO A 1 86 ? -5.877 25.788 22.208 1.00 68.50 86 PRO A O 1
ATOM 679 N N . PRO A 1 87 ? -4.709 27.713 22.222 1.00 75.31 87 PRO A N 1
ATOM 680 C CA . PRO A 1 87 ? -5.595 28.390 21.283 1.00 75.31 87 PRO A CA 1
ATOM 681 C C . PRO A 1 87 ? -5.763 27.570 19.999 1.00 75.31 87 PRO A C 1
ATOM 683 O O . PRO A 1 87 ? -4.792 27.026 19.464 1.00 75.31 87 PRO A O 1
ATOM 686 N N . PHE A 1 88 ? -6.994 27.523 19.490 1.00 77.75 88 PHE A N 1
ATOM 687 C CA . PHE A 1 88 ? -7.408 26.668 18.373 1.00 77.75 88 PHE A CA 1
ATOM 688 C C . PHE A 1 88 ? -6.490 26.762 17.140 1.00 77.75 88 PHE A C 1
ATOM 690 O O . PHE A 1 88 ? -6.164 25.755 16.510 1.00 77.75 88 PHE A O 1
ATOM 697 N N . TRP A 1 89 ? -5.987 27.959 16.821 1.00 77.38 89 TRP A N 1
ATOM 698 C CA . TRP A 1 89 ? -5.051 28.152 15.710 1.00 77.38 89 TRP A CA 1
ATOM 699 C C . TRP A 1 89 ? -3.690 27.468 15.931 1.00 77.38 89 TRP A C 1
ATOM 701 O O . TRP A 1 89 ? -3.169 26.842 15.008 1.00 77.38 89 TRP A O 1
ATOM 711 N N . ARG A 1 90 ? -3.142 27.483 17.159 1.00 81.44 90 ARG A N 1
ATOM 712 C CA . ARG A 1 90 ? -1.907 26.742 17.490 1.00 81.44 90 ARG A CA 1
ATOM 713 C C . ARG A 1 90 ? -2.109 25.232 17.379 1.00 81.44 90 ARG A C 1
ATOM 715 O O . ARG A 1 90 ? -1.200 24.535 16.940 1.00 81.44 90 ARG A O 1
ATOM 722 N N . GLN A 1 91 ? -3.289 24.729 17.739 1.00 77.44 91 GLN A N 1
ATOM 723 C CA . GLN A 1 91 ? -3.627 23.309 17.586 1.00 77.44 91 GLN A CA 1
ATOM 724 C C . GLN A 1 91 ? -3.694 22.899 16.116 1.00 77.44 91 GLN A C 1
ATOM 726 O O . GLN A 1 91 ? -3.078 21.906 15.734 1.00 77.44 91 GLN A O 1
ATOM 731 N N . ARG A 1 92 ? -4.369 23.692 15.273 1.00 80.44 92 ARG A N 1
ATOM 732 C CA . ARG A 1 92 ? -4.409 23.458 13.821 1.00 80.44 92 ARG A CA 1
ATOM 733 C C . ARG A 1 92 ? -3.020 23.508 13.196 1.00 80.44 92 ARG A C 1
ATOM 735 O O . ARG A 1 92 ? -2.702 22.644 12.387 1.00 80.44 92 ARG A O 1
ATOM 742 N N . LEU A 1 93 ? -2.198 24.482 13.585 1.00 84.38 93 LEU A N 1
ATOM 743 C CA . LEU A 1 93 ? -0.833 24.612 13.081 1.00 84.38 93 LEU A CA 1
ATOM 744 C C . LEU A 1 93 ? 0.041 23.421 13.497 1.00 84.38 93 LEU A C 1
ATOM 746 O O . LEU A 1 93 ? 0.759 22.888 12.663 1.00 84.38 93 LEU A O 1
ATOM 750 N N . SER A 1 94 ? -0.061 22.970 14.751 1.00 83.50 94 SER A N 1
ATOM 751 C CA . SER A 1 94 ? 0.657 21.794 15.270 1.00 83.50 94 SER A CA 1
ATOM 752 C C . SER A 1 94 ? 0.225 20.490 14.589 1.00 83.50 94 SER A C 1
ATOM 754 O O . SER A 1 94 ? 1.053 19.644 14.245 1.00 83.50 94 SER A O 1
ATOM 756 N N . LEU A 1 95 ? -1.078 20.332 14.336 1.00 83.06 95 LEU A N 1
ATOM 757 C CA . LEU A 1 95 ? -1.605 19.205 13.574 1.00 83.06 95 LEU A CA 1
ATOM 758 C C . LEU A 1 95 ? -1.064 19.219 12.142 1.00 83.06 95 LEU A C 1
ATOM 760 O O . LEU A 1 95 ? -0.505 18.220 11.696 1.00 83.06 95 LEU A O 1
ATOM 764 N N . ALA A 1 96 ? -1.203 20.350 11.447 1.00 85.31 96 ALA A N 1
ATOM 765 C CA . ALA A 1 96 ? -0.758 20.500 10.068 1.00 85.31 96 ALA A CA 1
ATOM 766 C C . ALA A 1 96 ? 0.751 20.271 9.940 1.00 85.31 96 ALA A C 1
ATOM 768 O O . ALA A 1 96 ? 1.170 19.464 9.115 1.00 85.31 96 ALA A O 1
ATOM 769 N N . SER A 1 97 ? 1.565 20.900 10.793 1.00 86.69 97 SER A N 1
ATOM 770 C CA . SER A 1 97 ? 3.020 20.736 10.761 1.00 86.69 97 SER A CA 1
ATOM 771 C C . SER A 1 97 ? 3.426 19.294 11.039 1.00 86.69 97 SER A C 1
ATOM 773 O O . SER A 1 97 ? 4.253 18.741 10.320 1.00 86.69 97 SER A O 1
ATOM 775 N N . SER A 1 98 ? 2.807 18.637 12.021 1.00 86.19 98 SER A N 1
ATOM 776 C CA . SER A 1 98 ? 3.145 17.254 12.333 1.00 86.19 98 SER A CA 1
ATOM 777 C C . SER A 1 98 ? 2.694 16.268 11.260 1.00 86.19 98 SER A C 1
ATOM 779 O O . SER A 1 98 ? 3.384 15.272 11.070 1.00 86.19 98 SER A O 1
ATOM 781 N N . VAL A 1 99 ? 1.562 16.497 10.594 1.00 86.69 99 VAL A N 1
ATOM 782 C CA . VAL A 1 99 ? 1.129 15.675 9.456 1.00 86.69 99 VAL A CA 1
ATOM 783 C C . VAL A 1 99 ? 2.089 15.889 8.287 1.00 86.69 99 VAL A C 1
ATOM 785 O O . VAL A 1 99 ? 2.616 14.916 7.762 1.00 86.69 99 VAL A O 1
ATOM 788 N N . VAL A 1 100 ? 2.406 17.139 7.941 1.00 89.94 100 VAL A N 1
ATOM 789 C CA . VAL A 1 100 ? 3.322 17.471 6.837 1.00 89.94 100 VAL A CA 1
ATOM 790 C C . VAL A 1 100 ? 4.715 16.884 7.055 1.00 89.94 100 VAL A C 1
ATOM 792 O O . VAL A 1 100 ? 5.228 16.223 6.159 1.00 89.94 100 VAL A O 1
ATOM 795 N N . LEU A 1 101 ? 5.313 17.060 8.238 1.00 89.62 101 LEU A N 1
ATOM 796 C CA . LEU A 1 101 ? 6.644 16.519 8.554 1.00 89.62 101 LEU A CA 1
ATOM 797 C C . LEU A 1 101 ? 6.690 14.994 8.420 1.00 89.62 101 LEU A C 1
ATOM 799 O O . LEU A 1 101 ? 7.681 14.425 7.973 1.00 89.62 101 LEU A O 1
ATOM 803 N N . MET A 1 102 ? 5.601 14.332 8.788 1.00 87.19 102 MET A N 1
ATOM 804 C CA . MET A 1 102 ? 5.495 12.882 8.74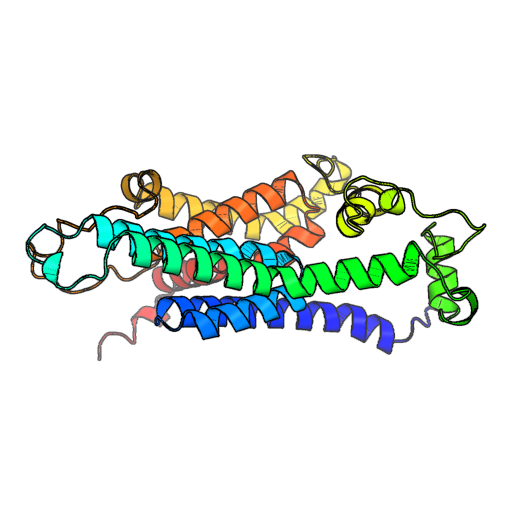2 1.00 87.19 102 MET A CA 1
ATOM 805 C C . MET A 1 102 ? 5.268 12.355 7.334 1.00 87.19 102 MET A C 1
ATOM 807 O O . MET A 1 102 ? 5.930 11.403 6.933 1.00 87.19 102 MET A O 1
ATOM 811 N N . PHE A 1 103 ? 4.392 12.999 6.562 1.00 89.88 103 PHE A N 1
ATOM 812 C CA . PHE A 1 103 ? 4.256 12.712 5.137 1.00 89.88 103 PHE A CA 1
ATOM 813 C C . PHE A 1 103 ? 5.584 12.934 4.416 1.00 89.88 103 PHE A C 1
ATOM 815 O O . PHE A 1 103 ? 6.007 12.063 3.669 1.00 89.88 103 PHE A O 1
ATOM 822 N N . ALA A 1 104 ? 6.287 14.035 4.694 1.00 91.94 104 ALA A N 1
ATOM 823 C CA . ALA A 1 104 ? 7.611 14.286 4.136 1.00 91.94 104 ALA A CA 1
ATOM 824 C C . ALA A 1 104 ? 8.601 13.172 4.510 1.00 91.94 104 ALA A C 1
ATOM 826 O O . ALA A 1 104 ? 9.278 12.649 3.632 1.00 91.94 104 ALA A O 1
ATOM 827 N N . GLY A 1 105 ? 8.634 12.748 5.777 1.00 91.88 105 GLY A N 1
ATOM 828 C CA . GLY A 1 105 ? 9.493 11.653 6.232 1.00 91.88 105 GLY A CA 1
ATOM 829 C C . GLY A 1 105 ? 9.175 10.304 5.577 1.00 91.88 105 GLY A C 1
ATOM 830 O O . GLY A 1 105 ? 10.092 9.578 5.206 1.00 91.88 105 GLY A O 1
ATOM 831 N N . ILE A 1 106 ? 7.897 9.964 5.396 1.00 92.25 106 ILE A N 1
ATOM 832 C CA . ILE A 1 106 ? 7.473 8.705 4.757 1.00 92.25 106 ILE A CA 1
ATOM 833 C C . ILE A 1 106 ? 7.709 8.738 3.240 1.00 92.25 106 ILE A C 1
ATOM 835 O O . ILE A 1 106 ? 8.102 7.730 2.661 1.00 92.25 106 ILE A O 1
ATOM 839 N N . LEU A 1 107 ? 7.507 9.889 2.592 1.00 92.88 107 LEU A N 1
ATOM 840 C CA . LEU A 1 107 ? 7.750 10.070 1.158 1.00 92.88 107 LEU A CA 1
ATOM 841 C C . LEU A 1 107 ? 9.246 10.166 0.822 1.00 92.88 107 LEU A C 1
ATOM 843 O O . LEU A 1 107 ? 9.629 9.855 -0.303 1.00 92.88 107 LEU A O 1
ATOM 847 N N . LEU A 1 108 ? 10.093 10.587 1.767 1.00 93.88 108 LEU A N 1
ATOM 848 C CA . LEU A 1 108 ? 11.512 10.856 1.529 1.00 93.88 108 LEU A CA 1
ATOM 849 C C . LEU A 1 108 ? 12.261 9.670 0.890 1.00 93.88 108 LEU A C 1
ATOM 851 O O . LEU A 1 108 ? 12.881 9.897 -0.148 1.00 93.88 108 LEU A O 1
ATOM 855 N N . PRO A 1 109 ? 12.199 8.422 1.401 1.00 93.25 109 PRO A N 1
ATOM 856 C CA . PRO A 1 109 ? 12.896 7.298 0.773 1.00 93.25 109 PRO A CA 1
ATOM 857 C C . PRO A 1 109 ? 12.447 7.044 -0.669 1.00 93.25 109 PRO A C 1
ATOM 859 O O . PRO A 1 109 ? 13.273 6.785 -1.542 1.00 93.25 109 PRO A O 1
ATOM 862 N N . PHE A 1 110 ? 11.147 7.188 -0.940 1.00 91.56 110 PHE A N 1
ATOM 863 C CA . PHE A 1 110 ? 10.613 7.065 -2.292 1.00 91.56 110 PHE A CA 1
ATOM 864 C C . PHE A 1 110 ? 11.149 8.171 -3.204 1.00 91.56 110 PHE A C 1
ATOM 866 O O . PHE A 1 110 ? 11.604 7.879 -4.305 1.00 91.56 110 PHE A O 1
ATOM 873 N N . LEU A 1 111 ? 11.155 9.427 -2.750 1.00 93.06 111 LEU A N 1
ATOM 874 C CA . LEU A 1 111 ? 11.682 10.556 -3.524 1.00 93.06 111 LEU A CA 1
ATOM 875 C C . LEU A 1 111 ? 13.187 10.427 -3.787 1.00 93.06 111 LEU A C 1
ATOM 877 O O . LEU A 1 111 ? 13.627 10.699 -4.901 1.00 93.06 111 LEU A O 1
ATOM 881 N N . LEU A 1 112 ? 13.963 9.969 -2.801 1.00 93.12 112 LEU A N 1
ATOM 882 C CA . LEU A 1 112 ? 15.391 9.686 -2.964 1.00 93.12 112 LEU A CA 1
ATOM 883 C C . LEU A 1 112 ? 15.622 8.599 -4.018 1.00 93.12 112 LEU A C 1
ATOM 885 O O . LEU A 1 112 ? 16.492 8.754 -4.873 1.00 93.12 112 LEU A O 1
ATOM 889 N N . PHE A 1 113 ? 14.812 7.538 -4.007 1.00 91.12 113 PHE A N 1
ATOM 890 C CA . PHE A 1 113 ? 14.870 6.496 -5.029 1.00 91.12 113 PHE A CA 1
ATOM 891 C C . PHE A 1 113 ? 14.479 7.017 -6.419 1.00 91.12 113 PHE A C 1
ATOM 893 O O . PHE A 1 113 ? 15.168 6.724 -7.393 1.00 91.12 113 PHE A O 1
ATOM 900 N N . GLN A 1 114 ? 13.414 7.820 -6.530 1.00 91.75 114 GLN A N 1
ATOM 901 C CA . GLN A 1 114 ? 13.022 8.436 -7.805 1.00 91.75 114 GLN A CA 1
ATOM 902 C C . GLN A 1 114 ? 14.125 9.354 -8.343 1.00 91.75 114 GLN A C 1
ATOM 904 O O . GLN A 1 114 ? 14.433 9.308 -9.531 1.00 91.75 114 GLN A O 1
ATOM 909 N N . TYR A 1 115 ? 14.758 10.145 -7.473 1.00 90.94 115 TYR A N 1
ATOM 910 C CA . TYR A 1 115 ? 15.893 10.989 -7.839 1.00 90.94 115 TYR A CA 1
ATOM 911 C C . TYR A 1 115 ? 17.081 10.154 -8.329 1.00 90.94 115 TYR A C 1
ATOM 913 O O . TYR A 1 115 ? 17.611 10.425 -9.402 1.00 90.94 115 TYR A O 1
ATOM 921 N N . PHE A 1 116 ? 17.447 9.098 -7.598 1.00 88.56 116 PHE A N 1
ATOM 922 C CA . PHE A 1 116 ? 18.501 8.162 -7.994 1.00 88.56 116 PHE A CA 1
ATOM 923 C C . PHE A 1 116 ? 18.220 7.497 -9.352 1.00 88.56 116 PHE A C 1
ATOM 925 O O . PHE A 1 116 ? 19.099 7.413 -10.209 1.00 88.56 116 PHE A O 1
ATOM 932 N N . ALA A 1 117 ? 16.984 7.051 -9.587 1.00 87.75 117 ALA A N 1
ATOM 933 C CA . ALA A 1 117 ? 16.592 6.477 -10.870 1.00 87.75 117 ALA A CA 1
ATOM 934 C C . ALA A 1 117 ? 16.656 7.522 -11.994 1.00 87.75 117 ALA A C 1
ATOM 936 O O . ALA A 1 117 ? 17.149 7.237 -13.084 1.00 87.75 117 ALA A O 1
ATOM 937 N N . HIS A 1 118 ? 16.199 8.748 -11.736 1.00 87.50 118 HIS A N 1
ATOM 938 C CA . HIS A 1 118 ? 16.244 9.828 -12.713 1.00 87.50 118 HIS A CA 1
ATOM 939 C C . HIS A 1 118 ? 17.682 10.180 -13.107 1.00 87.50 118 HIS A C 1
ATOM 941 O O . HIS A 1 118 ? 17.978 10.262 -14.298 1.00 87.50 118 HIS A O 1
ATOM 947 N N . THR A 1 119 ? 18.593 10.339 -12.143 1.00 85.75 119 THR A N 1
ATOM 948 C CA . THR A 1 119 ? 19.995 10.643 -12.457 1.00 85.75 119 THR A CA 1
ATOM 949 C C . THR A 1 119 ? 20.650 9.516 -13.248 1.00 85.75 119 THR A C 1
ATOM 951 O O . THR A 1 119 ? 21.405 9.781 -14.177 1.00 85.75 119 THR A O 1
ATOM 954 N N . ARG A 1 120 ? 20.309 8.253 -12.964 1.00 81.88 120 ARG A N 1
ATOM 955 C CA . ARG A 1 120 ? 20.894 7.103 -13.664 1.00 81.88 120 ARG A CA 1
ATOM 956 C C . ARG A 1 120 ? 20.362 6.892 -15.084 1.00 81.88 120 ARG A C 1
ATOM 958 O O . ARG A 1 120 ? 21.132 6.483 -15.949 1.00 81.88 120 ARG A O 1
ATOM 965 N N . PHE A 1 121 ? 19.071 7.134 -15.325 1.00 81.94 121 PHE A N 1
ATOM 966 C CA . PHE A 1 121 ? 18.412 6.821 -16.603 1.00 81.94 121 PHE A CA 1
ATOM 967 C C . PHE A 1 121 ? 18.142 8.039 -17.501 1.00 81.94 121 PHE A C 1
ATOM 969 O O . PHE A 1 121 ? 18.105 7.885 -18.721 1.00 81.94 121 PHE A O 1
ATOM 976 N N . CYS A 1 122 ? 17.949 9.236 -16.939 1.00 84.19 122 CYS A N 1
ATOM 977 C CA . CYS A 1 122 ? 17.558 10.437 -17.691 1.00 84.19 122 CYS A CA 1
ATOM 978 C C . CYS A 1 122 ? 18.715 11.418 -17.941 1.00 84.19 122 CYS A C 1
ATOM 980 O O . CYS A 1 122 ? 18.663 12.201 -18.898 1.00 84.19 122 CYS A O 1
ATOM 982 N N . THR A 1 123 ? 19.758 11.375 -17.109 1.00 80.12 123 THR A N 1
ATOM 983 C CA . THR A 1 123 ? 20.989 12.173 -17.244 1.00 80.12 123 THR A CA 1
ATOM 984 C C . THR A 1 123 ? 22.218 11.269 -17.106 1.00 80.12 123 THR A C 1
ATOM 986 O O . THR A 1 123 ? 22.924 11.354 -16.103 1.00 80.12 123 THR A O 1
ATOM 989 N N . PRO A 1 124 ? 22.458 10.347 -18.056 1.00 67.56 124 PRO A N 1
ATOM 990 C CA . PRO A 1 124 ? 23.620 9.476 -17.974 1.00 67.56 124 PRO A CA 1
ATOM 991 C C . PRO A 1 124 ? 24.900 10.310 -18.137 1.00 67.56 124 PRO A C 1
ATOM 993 O O . PRO A 1 124 ? 25.262 10.675 -19.248 1.00 67.56 124 PRO A O 1
ATOM 996 N N . ASP A 1 125 ? 25.578 10.610 -17.027 1.00 61.78 125 ASP A N 1
ATOM 997 C CA . ASP A 1 125 ? 26.909 11.244 -17.029 1.00 61.78 125 ASP A CA 1
ATOM 998 C C . ASP A 1 125 ? 28.023 10.255 -17.437 1.00 61.78 125 ASP A C 1
ATOM 1000 O O . ASP A 1 125 ? 29.159 10.655 -17.678 1.00 61.78 125 ASP A O 1
ATOM 1004 N N . ILE A 1 126 ? 27.717 8.950 -17.497 1.00 59.59 126 ILE A N 1
ATOM 1005 C CA . ILE A 1 126 ? 28.666 7.855 -17.753 1.00 59.59 126 ILE A CA 1
ATOM 1006 C C . ILE A 1 126 ? 27.988 6.789 -18.616 1.00 59.59 126 ILE A C 1
ATOM 1008 O O . ILE A 1 126 ? 26.844 6.420 -18.332 1.00 59.59 126 ILE A O 1
ATOM 1012 N N . ASP A 1 127 ? 28.718 6.254 -19.599 1.00 59.31 127 ASP A N 1
ATOM 1013 C CA . ASP A 1 127 ? 28.312 5.117 -20.430 1.00 59.31 127 ASP A CA 1
ATOM 1014 C C . ASP A 1 127 ? 28.076 3.863 -19.548 1.00 59.31 127 ASP A C 1
ATOM 1016 O O . ASP A 1 127 ? 29.022 3.288 -18.998 1.00 59.31 127 ASP A O 1
ATOM 1020 N N . PRO A 1 128 ? 26.821 3.431 -19.310 1.00 57.97 128 PRO A N 1
ATOM 1021 C CA . PRO A 1 128 ? 26.511 2.412 -18.302 1.00 57.97 128 PRO A CA 1
ATOM 1022 C C . PRO A 1 128 ? 26.945 1.004 -18.703 1.00 57.97 128 PRO A C 1
ATOM 1024 O O . PRO A 1 128 ? 27.082 0.151 -17.822 1.00 57.97 128 PRO A O 1
ATOM 1027 N N . SER A 1 129 ? 27.171 0.774 -19.999 1.00 54.38 129 SER A N 1
ATOM 1028 C CA . SER A 1 129 ? 27.627 -0.493 -20.583 1.00 54.38 129 SER A CA 1
ATOM 1029 C C . SER A 1 129 ? 28.917 -1.010 -19.938 1.00 54.38 129 SER A C 1
ATOM 1031 O O . SER A 1 129 ? 29.100 -2.216 -19.835 1.00 54.38 129 SER A O 1
ATOM 1033 N N . GLN A 1 130 ? 29.760 -0.118 -19.409 1.00 56.84 130 GLN A N 1
ATOM 1034 C CA . GLN A 1 130 ? 31.015 -0.478 -18.744 1.00 56.84 130 GLN A CA 1
ATOM 1035 C C . GLN A 1 130 ? 30.848 -0.881 -17.265 1.00 56.84 130 GLN A C 1
ATOM 1037 O O . GLN A 1 130 ? 31.770 -1.415 -16.657 1.00 56.84 130 GLN A O 1
ATOM 1042 N N . SER A 1 131 ? 29.677 -0.619 -16.673 1.00 66.19 131 SER A N 1
ATOM 1043 C CA . SER A 1 131 ? 29.405 -0.809 -15.236 1.00 66.19 131 SER A CA 1
ATOM 1044 C C . SER A 1 131 ? 28.424 -1.941 -14.917 1.00 66.19 131 SER A C 1
ATOM 1046 O O . SER A 1 131 ? 28.283 -2.314 -13.754 1.00 66.19 131 SER A O 1
ATOM 1048 N N . ILE A 1 132 ? 27.715 -2.464 -15.921 1.00 74.31 132 ILE A N 1
ATOM 1049 C CA . ILE A 1 132 ? 26.709 -3.516 -15.740 1.00 74.31 132 ILE A CA 1
ATOM 1050 C C . ILE A 1 132 ? 27.370 -4.873 -16.023 1.00 74.31 132 ILE A C 1
ATOM 1052 O O . ILE A 1 132 ? 27.906 -5.050 -17.116 1.00 74.31 132 ILE A O 1
ATOM 1056 N N . PRO A 1 133 ? 27.324 -5.838 -15.084 1.00 82.94 133 PRO A N 1
ATOM 1057 C CA . PRO A 1 133 ? 27.814 -7.192 -15.319 1.00 82.94 133 PRO A CA 1
ATOM 1058 C C . PRO A 1 133 ? 27.219 -7.809 -16.591 1.00 82.94 133 PRO A C 1
ATOM 1060 O O . PRO A 1 133 ? 26.009 -7.735 -16.814 1.00 82.94 133 PRO A O 1
ATOM 1063 N N . GLU A 1 134 ? 28.057 -8.470 -17.387 1.00 81.00 134 GLU A N 1
ATOM 1064 C CA . GLU A 1 134 ? 27.677 -9.090 -18.664 1.00 81.00 134 GLU A CA 1
ATOM 1065 C C . GLU A 1 134 ? 26.441 -10.015 -18.583 1.00 81.00 134 GLU A C 1
ATOM 1067 O O . GLU A 1 134 ? 25.577 -9.913 -19.457 1.00 81.00 134 GLU A O 1
ATOM 1072 N N . PRO A 1 135 ? 26.235 -10.820 -17.516 1.00 85.12 135 PRO A N 1
ATOM 1073 C CA . PRO A 1 135 ? 25.019 -11.628 -17.384 1.00 85.12 135 PRO A CA 1
ATOM 1074 C C . PRO A 1 135 ? 23.729 -10.797 -17.299 1.00 85.12 135 PRO A C 1
ATOM 1076 O O . PRO A 1 135 ? 22.694 -11.174 -17.847 1.00 85.12 135 PRO A O 1
ATOM 1079 N N . LEU A 1 136 ? 23.775 -9.642 -16.625 1.00 81.19 136 LEU A N 1
ATOM 1080 C CA . LEU A 1 136 ? 22.624 -8.740 -16.509 1.00 81.19 136 LEU A CA 1
ATOM 1081 C C . LEU A 1 136 ? 22.375 -7.982 -17.812 1.00 81.19 136 LEU A C 1
ATOM 1083 O O . LEU A 1 136 ? 21.226 -7.682 -18.137 1.00 81.19 136 LEU A O 1
ATOM 1087 N N . LEU A 1 137 ? 23.442 -7.701 -18.560 1.00 83.00 137 LEU A N 1
ATOM 1088 C CA . LEU A 1 137 ? 23.348 -7.100 -19.881 1.00 83.00 137 LEU A CA 1
ATOM 1089 C C . LEU A 1 137 ? 22.650 -8.047 -20.865 1.00 83.00 137 LEU A C 1
ATOM 1091 O O . LEU A 1 137 ? 21.703 -7.631 -21.529 1.00 83.00 137 LEU A O 1
ATOM 1095 N N . GLN A 1 138 ? 23.051 -9.321 -20.904 1.00 85.88 138 GLN A N 1
ATOM 1096 C CA . GLN A 1 138 ? 22.393 -10.331 -21.740 1.00 85.88 138 GLN A CA 1
ATOM 1097 C C . GLN A 1 138 ? 20.921 -10.503 -21.366 1.00 85.88 138 GLN A C 1
ATOM 1099 O O . GLN A 1 138 ? 20.057 -10.445 -22.236 1.00 85.88 138 GLN A O 1
ATOM 1104 N N . LEU A 1 139 ? 20.611 -10.592 -20.069 1.00 85.50 139 LEU A N 1
ATOM 1105 C CA . LEU A 1 139 ? 19.226 -10.682 -19.607 1.00 85.50 139 LEU A CA 1
ATOM 1106 C C . LEU A 1 139 ? 18.384 -9.477 -20.050 1.00 85.50 139 LEU A C 1
ATOM 1108 O O . LEU A 1 139 ? 17.221 -9.637 -20.423 1.00 85.50 139 LEU A O 1
ATOM 1112 N N . ALA A 1 140 ? 18.945 -8.268 -19.985 1.00 82.38 140 ALA A N 1
ATOM 1113 C CA . ALA A 1 140 ? 18.250 -7.064 -20.414 1.00 82.38 140 ALA A CA 1
ATOM 1114 C C . ALA A 1 140 ? 17.960 -7.084 -21.919 1.00 82.38 140 ALA A C 1
ATOM 1116 O O . ALA A 1 140 ? 16.845 -6.750 -22.316 1.00 82.38 140 ALA A O 1
ATOM 1117 N N . LEU A 1 141 ? 18.920 -7.522 -22.737 1.00 84.50 141 LEU A N 1
ATOM 1118 C CA . LEU A 1 141 ? 18.748 -7.663 -24.183 1.00 84.50 141 LEU A CA 1
ATOM 1119 C C . LEU A 1 141 ? 17.694 -8.727 -24.522 1.00 84.50 141 LEU A C 1
ATOM 1121 O O . LEU A 1 141 ? 16.761 -8.436 -25.269 1.00 84.50 141 LEU A O 1
ATOM 1125 N N . ASP A 1 142 ? 17.768 -9.903 -23.897 1.00 88.62 142 ASP A N 1
ATOM 1126 C CA . ASP A 1 142 ? 16.823 -11.009 -24.104 1.00 88.62 142 ASP A CA 1
ATOM 1127 C C . ASP A 1 142 ? 15.384 -10.633 -23.728 1.00 88.62 142 ASP A C 1
ATOM 1129 O O . ASP A 1 142 ? 14.419 -11.071 -24.356 1.00 88.62 142 ASP A O 1
ATOM 1133 N N . LYS A 1 143 ? 15.220 -9.820 -22.680 1.00 85.19 143 LYS A N 1
ATOM 1134 C CA . LYS A 1 143 ? 13.913 -9.336 -22.214 1.00 85.19 143 LYS A CA 1
ATOM 1135 C C . LYS A 1 143 ? 13.453 -8.054 -22.906 1.00 85.19 143 LYS A C 1
ATOM 1137 O O . LYS A 1 143 ? 12.340 -7.605 -22.636 1.00 85.19 143 LYS A O 1
ATOM 1142 N N . GLY A 1 144 ? 14.275 -7.458 -23.769 1.00 84.44 144 GLY A N 1
ATOM 1143 C CA . GLY A 1 144 ? 13.977 -6.180 -24.417 1.00 84.44 144 GLY A CA 1
ATOM 1144 C C . GLY A 1 144 ? 13.880 -5.006 -23.434 1.00 84.44 144 GLY A C 1
ATOM 1145 O O . GLY A 1 144 ? 13.127 -4.057 -23.665 1.00 84.44 144 GLY A O 1
ATOM 1146 N N . TYR A 1 145 ? 14.599 -5.061 -22.311 1.00 84.38 145 TYR A N 1
ATOM 1147 C CA . TYR A 1 145 ? 14.649 -3.970 -21.344 1.00 84.38 145 TYR A CA 1
ATOM 1148 C C . TYR A 1 145 ? 15.498 -2.816 -21.865 1.00 84.38 145 TYR A C 1
ATOM 1150 O O . TYR A 1 145 ? 16.604 -3.000 -22.369 1.00 84.38 145 TYR A O 1
ATOM 1158 N N . ARG A 1 146 ? 14.998 -1.590 -21.683 1.00 78.06 146 ARG A N 1
ATOM 1159 C CA . ARG A 1 146 ? 15.768 -0.390 -22.016 1.00 78.06 146 ARG A CA 1
ATOM 1160 C C . ARG A 1 146 ? 16.895 -0.184 -21.014 1.00 78.06 146 ARG A C 1
ATOM 1162 O O . ARG A 1 146 ? 16.640 0.042 -19.829 1.00 78.06 146 ARG A O 1
ATOM 1169 N N . LEU A 1 147 ? 18.123 -0.215 -21.511 1.00 77.88 147 LEU A N 1
ATOM 1170 C CA . LEU A 1 147 ? 19.310 0.120 -20.742 1.00 77.88 147 LEU A CA 1
ATOM 1171 C C . LEU A 1 147 ? 19.508 1.645 -20.731 1.00 77.88 147 LEU A C 1
ATOM 1173 O O . LEU A 1 147 ? 19.037 2.349 -21.630 1.00 77.88 147 LEU A O 1
ATOM 1177 N N . PRO A 1 148 ? 20.171 2.192 -19.702 1.00 72.19 148 PRO A N 1
ATOM 1178 C CA . PRO A 1 148 ? 20.505 3.602 -19.711 1.00 72.19 148 PRO A CA 1
ATOM 1179 C C . PRO A 1 148 ? 21.534 3.887 -20.823 1.00 72.19 148 PRO A C 1
ATOM 1181 O O . PRO A 1 148 ? 22.446 3.095 -21.051 1.00 72.19 148 PRO A O 1
ATOM 1184 N N . ALA A 1 149 ? 21.357 5.015 -21.519 1.00 62.66 149 ALA A N 1
ATOM 1185 C CA . ALA A 1 149 ? 22.212 5.512 -22.607 1.00 62.66 149 ALA A CA 1
ATOM 1186 C C . ALA A 1 149 ? 22.290 4.685 -23.911 1.00 62.66 149 ALA A C 1
ATOM 1188 O O . ALA A 1 149 ? 23.101 5.016 -24.773 1.00 62.66 149 ALA A O 1
ATOM 1189 N N . THR A 1 150 ? 21.435 3.681 -24.134 1.00 61.25 150 THR A N 1
ATOM 1190 C CA . THR A 1 150 ? 21.380 3.006 -25.447 1.00 61.25 150 THR A CA 1
ATOM 1191 C C . THR A 1 150 ? 20.899 3.985 -26.524 1.00 61.25 150 THR A C 1
ATOM 1193 O O . THR A 1 150 ? 19.842 4.603 -26.381 1.00 61.25 150 THR A O 1
ATOM 1196 N N . ASP A 1 151 ? 21.702 4.170 -27.573 1.00 61.62 151 ASP A N 1
ATOM 1197 C CA . ASP A 1 151 ? 21.419 5.008 -28.751 1.00 61.62 151 ASP A CA 1
ATOM 1198 C C . ASP A 1 151 ? 21.175 6.507 -28.475 1.00 61.62 151 ASP A C 1
ATOM 1200 O O . ASP A 1 151 ? 20.610 7.220 -29.305 1.00 61.62 151 ASP A O 1
ATOM 1204 N N . GLY A 1 152 ? 21.558 7.014 -27.294 1.00 64.88 152 GLY A N 1
ATOM 1205 C CA . GLY A 1 152 ? 21.292 8.402 -26.882 1.00 64.88 152 GLY A CA 1
ATOM 1206 C C . GLY A 1 152 ? 19.806 8.727 -26.649 1.00 64.88 152 GLY A C 1
ATOM 1207 O O . GLY A 1 152 ? 19.455 9.874 -26.357 1.00 64.88 152 GLY A O 1
ATOM 1208 N N . LEU A 1 153 ? 18.918 7.730 -26.741 1.00 73.38 153 LEU A N 1
ATOM 1209 C CA . LEU A 1 153 ? 17.474 7.892 -26.611 1.00 73.38 153 LEU A CA 1
ATOM 1210 C C . LEU A 1 153 ? 17.040 7.732 -25.153 1.00 73.38 153 LEU A C 1
ATOM 1212 O O . LEU A 1 153 ? 17.088 6.653 -24.562 1.00 73.38 153 LEU A O 1
ATOM 1216 N N . LYS A 1 154 ? 16.557 8.827 -24.564 1.00 78.06 154 LYS A N 1
ATOM 1217 C CA . LYS A 1 154 ? 16.038 8.823 -23.193 1.00 78.06 154 LYS A CA 1
ATOM 1218 C C . LYS A 1 154 ? 14.731 8.019 -23.104 1.00 78.06 154 LYS A C 1
ATOM 1220 O O . LYS A 1 154 ? 13.899 8.095 -24.014 1.00 78.06 154 LYS A O 1
ATOM 1225 N N . PRO A 1 155 ? 14.494 7.283 -22.003 1.00 83.88 155 PRO A N 1
ATOM 1226 C CA . PRO A 1 155 ? 13.191 6.686 -21.739 1.00 83.88 155 PRO A CA 1
ATOM 1227 C C . PRO A 1 155 ? 12.062 7.734 -21.775 1.00 83.88 155 PRO A C 1
ATOM 1229 O O . PRO A 1 155 ? 12.259 8.860 -21.311 1.00 83.88 155 PRO A O 1
ATOM 1232 N N . PRO A 1 156 ? 10.854 7.387 -22.257 1.00 86.31 156 PRO A N 1
ATOM 1233 C CA . PRO A 1 156 ? 9.774 8.361 -22.446 1.00 86.31 156 PRO A CA 1
ATOM 1234 C C . PRO A 1 156 ? 9.326 9.000 -21.125 1.00 86.31 156 PRO A C 1
ATOM 1236 O O . PRO A 1 156 ? 8.962 10.175 -21.099 1.00 86.31 156 PRO A O 1
ATOM 1239 N N . TRP A 1 157 ? 9.428 8.268 -20.013 1.00 88.56 157 TRP A N 1
ATOM 1240 C CA . TRP A 1 157 ? 9.092 8.770 -18.681 1.00 88.56 157 TRP A CA 1
ATOM 1241 C C . TRP A 1 157 ? 9.986 9.925 -18.212 1.00 88.56 157 TRP A C 1
ATOM 1243 O O . TRP A 1 157 ? 9.532 10.738 -17.416 1.00 88.56 157 TRP A O 1
ATOM 1253 N N . CYS A 1 158 ? 11.196 10.077 -18.762 1.00 87.94 158 CYS A N 1
ATOM 1254 C CA . CYS A 1 158 ? 12.065 11.226 -18.489 1.00 87.94 158 CYS A CA 1
ATOM 1255 C C . CYS A 1 158 ? 11.503 12.548 -19.039 1.00 87.94 158 CYS A C 1
ATOM 1257 O O . CYS A 1 158 ? 11.868 13.617 -18.564 1.00 87.94 158 CYS A O 1
ATOM 1259 N N . SER A 1 159 ? 10.639 12.485 -20.059 1.00 87.56 159 SER A N 1
ATOM 1260 C CA . SER A 1 159 ? 10.025 13.660 -20.698 1.00 87.56 159 SER A CA 1
ATOM 1261 C C . SER A 1 159 ? 8.621 13.981 -20.174 1.00 87.56 159 SER A C 1
ATOM 1263 O O . SER A 1 159 ? 8.008 14.967 -20.580 1.00 87.56 159 SER A O 1
ATOM 1265 N N . GLN A 1 160 ? 8.092 13.153 -19.270 1.00 87.12 160 GLN A N 1
ATOM 1266 C CA . GLN A 1 160 ? 6.764 13.343 -18.701 1.00 87.12 160 GLN A CA 1
ATOM 1267 C C . GLN A 1 160 ? 6.753 14.464 -17.654 1.00 87.12 160 GLN A C 1
ATOM 1269 O O . GLN A 1 160 ? 7.748 14.737 -16.987 1.00 87.12 160 GLN A O 1
ATOM 1274 N N . ARG A 1 161 ? 5.578 15.082 -17.463 1.00 85.44 161 ARG A N 1
ATOM 1275 C CA . ARG A 1 161 ? 5.353 16.148 -16.467 1.00 85.44 161 ARG A CA 1
ATOM 1276 C C . ARG A 1 161 ? 5.747 15.725 -15.047 1.00 85.44 161 ARG A C 1
ATOM 1278 O O . ARG A 1 161 ? 6.211 16.558 -14.276 1.00 85.44 161 ARG A O 1
ATOM 1285 N N . PHE A 1 162 ? 5.550 14.447 -14.726 1.00 83.94 162 PHE A N 1
ATOM 1286 C CA . PHE A 1 162 ? 5.945 13.825 -13.468 1.00 83.94 162 PHE A CA 1
ATOM 1287 C C . PHE A 1 162 ? 6.733 12.543 -13.784 1.00 83.94 162 PHE A C 1
ATOM 1289 O O . PHE A 1 162 ? 6.113 11.520 -14.076 1.00 83.94 162 PHE A O 1
ATOM 1296 N N . PRO A 1 163 ? 8.079 12.583 -13.773 1.00 85.12 163 PRO A N 1
ATOM 1297 C CA . PRO A 1 163 ? 8.914 11.453 -14.173 1.00 85.12 163 PRO A CA 1
ATOM 1298 C C . PRO A 1 163 ? 8.973 10.401 -13.057 1.00 85.12 163 PRO A C 1
ATOM 1300 O O . PRO A 1 163 ? 9.904 10.372 -12.256 1.00 85.12 163 PRO A O 1
ATOM 1303 N N . VAL A 1 164 ? 7.953 9.544 -12.982 1.00 88.69 164 VAL A N 1
ATOM 1304 C CA . VAL A 1 164 ? 7.884 8.443 -12.010 1.00 88.69 164 VAL A CA 1
ATOM 1305 C C . VAL A 1 164 ? 8.268 7.140 -12.701 1.00 88.69 164 VAL A C 1
ATOM 1307 O O . VAL A 1 164 ? 7.491 6.582 -13.478 1.00 88.69 164 VAL A O 1
ATOM 1310 N N . VAL A 1 165 ? 9.452 6.612 -12.378 1.00 89.12 165 VAL A N 1
ATOM 1311 C CA . VAL A 1 165 ? 9.964 5.378 -13.004 1.00 89.12 165 VAL A CA 1
ATOM 1312 C C . VAL A 1 165 ? 9.046 4.184 -12.735 1.00 89.12 165 VAL A C 1
ATOM 1314 O O . VAL A 1 165 ? 8.870 3.326 -13.593 1.00 89.12 165 VAL A O 1
ATOM 1317 N N . TYR A 1 166 ? 8.419 4.149 -11.555 1.00 86.19 166 TYR A N 1
ATOM 1318 C CA . TYR A 1 166 ? 7.584 3.028 -11.124 1.00 86.19 166 TYR A CA 1
ATOM 1319 C C . TYR A 1 166 ? 6.339 2.881 -12.005 1.00 86.19 166 TYR A C 1
ATOM 1321 O O . TYR A 1 166 ? 6.048 1.782 -12.464 1.00 86.19 166 TYR A O 1
ATOM 1329 N N . SER A 1 167 ? 5.664 3.992 -12.322 1.00 86.38 167 SER A N 1
ATOM 1330 C CA . SER A 1 167 ? 4.500 3.999 -13.214 1.00 86.38 167 SER A CA 1
ATOM 1331 C C . SER A 1 167 ? 4.863 3.524 -14.621 1.00 86.38 167 SER A C 1
ATOM 1333 O O . SER A 1 167 ? 4.146 2.710 -15.196 1.00 86.38 167 SER A O 1
ATOM 1335 N N . TYR A 1 168 ? 6.015 3.957 -15.142 1.00 87.94 168 TYR A N 1
ATOM 1336 C CA . TYR A 1 168 ? 6.516 3.489 -16.434 1.00 87.94 168 TYR A CA 1
ATOM 1337 C C . TYR A 1 168 ? 6.821 1.990 -16.435 1.00 87.94 168 TYR A C 1
ATOM 1339 O O . TYR A 1 168 ? 6.401 1.287 -17.346 1.00 87.94 168 TYR A O 1
ATOM 1347 N N . VAL A 1 169 ? 7.524 1.483 -15.418 1.00 87.69 169 VAL A N 1
ATOM 1348 C CA . VAL A 1 169 ? 7.868 0.055 -15.319 1.00 87.69 169 VAL A CA 1
ATOM 1349 C C . VAL A 1 169 ? 6.612 -0.809 -15.192 1.00 87.69 169 VAL A C 1
ATOM 1351 O O . VAL A 1 169 ? 6.497 -1.834 -15.867 1.00 87.69 169 VAL A O 1
ATOM 1354 N N . GLN A 1 170 ? 5.656 -0.374 -14.366 1.00 85.88 170 GLN A N 1
ATOM 1355 C CA . GLN A 1 170 ? 4.379 -1.057 -14.166 1.00 85.88 170 GLN A CA 1
ATOM 1356 C C . GLN A 1 170 ? 3.589 -1.207 -15.468 1.00 85.88 170 GLN A C 1
ATOM 1358 O O . GLN A 1 170 ? 3.010 -2.265 -15.710 1.00 85.88 170 GLN A O 1
ATOM 1363 N N . GLU A 1 171 ? 3.578 -0.174 -16.306 1.00 82.81 171 GLU A N 1
ATOM 1364 C CA . GLU A 1 171 ? 2.874 -0.202 -17.584 1.00 82.81 171 GLU A CA 1
ATOM 1365 C C . GLU A 1 171 ? 3.668 -0.939 -18.671 1.00 82.81 171 GLU A C 1
ATOM 1367 O O . GLU A 1 171 ? 3.139 -1.860 -19.289 1.00 82.81 171 GLU A O 1
ATOM 1372 N N . ALA A 1 172 ? 4.933 -0.568 -18.881 1.00 84.12 172 ALA A N 1
ATOM 1373 C CA . ALA A 1 172 ? 5.738 -1.027 -20.010 1.00 84.12 172 ALA A CA 1
ATOM 1374 C C . ALA A 1 172 ? 6.186 -2.489 -19.895 1.00 84.12 172 ALA A C 1
ATOM 1376 O O . ALA A 1 172 ? 6.329 -3.159 -20.915 1.00 84.12 172 ALA A O 1
ATOM 1377 N N . TYR A 1 173 ? 6.428 -2.980 -18.676 1.00 84.00 173 TYR A N 1
ATOM 1378 C CA . TYR A 1 173 ? 7.007 -4.312 -18.472 1.00 84.00 173 TYR A CA 1
ATOM 1379 C C . TYR A 1 173 ? 6.116 -5.241 -17.665 1.00 84.00 173 TYR A C 1
ATOM 1381 O O . TYR A 1 173 ? 6.171 -6.453 -17.854 1.00 84.00 173 TYR A O 1
ATOM 1389 N N . TRP A 1 174 ? 5.320 -4.701 -16.742 1.00 81.94 174 TRP A N 1
ATOM 1390 C CA . TRP A 1 174 ? 4.501 -5.537 -15.870 1.00 81.94 174 TRP A CA 1
ATOM 1391 C C . TRP A 1 174 ? 3.046 -5.613 -16.311 1.00 81.94 174 TRP A C 1
ATOM 1393 O O . TRP A 1 174 ? 2.337 -6.450 -15.780 1.00 81.94 174 TRP A O 1
ATOM 1403 N N . ASN A 1 175 ? 2.576 -4.792 -17.256 1.00 82.25 175 ASN A N 1
ATOM 1404 C CA . ASN A 1 175 ? 1.169 -4.747 -17.673 1.00 82.25 175 ASN A CA 1
ATOM 1405 C C . ASN A 1 175 ? 0.179 -4.662 -16.484 1.00 82.25 175 ASN A C 1
ATOM 1407 O O . ASN A 1 175 ? -0.849 -5.337 -16.438 1.00 82.25 175 ASN A O 1
ATOM 1411 N N . VAL A 1 176 ? 0.523 -3.866 -15.472 1.00 83.75 176 VAL A N 1
ATOM 1412 C CA . VAL A 1 176 ? -0.318 -3.631 -14.290 1.00 83.75 176 VAL A CA 1
ATOM 1413 C C . VAL A 1 176 ? -1.371 -2.581 -14.643 1.00 83.75 176 VAL A C 1
ATOM 1415 O O . VAL A 1 176 ? -1.066 -1.566 -15.266 1.00 83.75 176 VAL A O 1
ATOM 1418 N N . GLY A 1 177 ? -2.621 -2.807 -14.251 1.00 82.19 177 GLY A N 1
ATOM 1419 C CA . GLY A 1 177 ? -3.711 -1.871 -14.510 1.00 82.19 177 GLY A CA 1
ATOM 1420 C C . GLY A 1 177 ? -5.071 -2.448 -14.145 1.00 82.19 177 GLY A C 1
ATOM 1421 O O . GLY A 1 177 ? -5.200 -3.647 -13.902 1.00 82.19 177 GLY A O 1
ATOM 1422 N N . PHE A 1 178 ? -6.090 -1.587 -14.119 1.00 85.75 178 PHE A N 1
ATOM 1423 C CA . PHE A 1 178 ? -7.451 -1.990 -13.774 1.00 85.75 178 PHE A CA 1
ATOM 1424 C C . PHE A 1 178 ? -7.960 -3.066 -14.740 1.00 85.75 178 PHE A C 1
ATOM 1426 O O . PHE A 1 178 ? -8.037 -2.839 -15.947 1.00 85.75 178 PHE A O 1
ATOM 1433 N N . LEU A 1 179 ? -8.269 -4.239 -14.192 1.00 82.19 179 LEU A N 1
ATOM 1434 C CA . LEU A 1 179 ? -8.763 -5.434 -14.875 1.00 82.19 179 LEU A CA 1
ATOM 1435 C C . LEU A 1 179 ? -7.867 -6.009 -15.988 1.00 82.19 179 LEU A C 1
ATOM 1437 O O . LEU A 1 179 ? -8.258 -6.981 -16.628 1.00 82.19 179 LEU A O 1
ATOM 1441 N N . ARG A 1 180 ? -6.644 -5.495 -16.187 1.00 80.88 180 ARG A N 1
ATOM 1442 C CA . ARG A 1 180 ? -5.729 -5.970 -17.245 1.00 80.88 180 ARG A CA 1
ATOM 1443 C C . ARG A 1 180 ? -5.279 -7.426 -17.063 1.00 80.88 180 ARG A C 1
ATOM 1445 O O . ARG A 1 180 ? -4.796 -8.027 -18.011 1.00 80.88 180 ARG A O 1
ATOM 1452 N N . TYR A 1 181 ? -5.434 -7.984 -15.861 1.00 79.94 181 TYR A N 1
ATOM 1453 C CA . TYR A 1 181 ? -5.006 -9.345 -15.525 1.00 79.94 181 TYR A CA 1
ATOM 1454 C C . TYR A 1 181 ? -6.078 -10.432 -15.723 1.00 79.94 181 TYR A C 1
ATOM 1456 O O . TYR A 1 181 ? -5.761 -11.621 -15.688 1.00 79.94 181 TYR A O 1
ATOM 1464 N N . PHE A 1 182 ? -7.350 -10.064 -15.904 1.00 81.19 182 PHE A N 1
ATOM 1465 C CA . PHE A 1 182 ? -8.450 -11.033 -15.953 1.00 81.19 182 PHE A CA 1
ATOM 1466 C C . PHE A 1 182 ? -8.557 -11.694 -17.334 1.00 81.19 182 PHE A C 1
ATOM 1468 O O . PHE A 1 182 ? -9.487 -11.447 -18.097 1.00 81.19 182 PHE A O 1
ATOM 1475 N N . GLU A 1 183 ? -7.596 -12.562 -17.642 1.00 82.69 183 GLU A N 1
ATOM 1476 C CA . GLU A 1 183 ? -7.585 -13.425 -18.823 1.00 82.69 183 GLU A CA 1
ATOM 1477 C C . GLU A 1 183 ? -7.857 -14.886 -18.430 1.00 82.69 183 GLU A C 1
ATOM 1479 O O . GLU A 1 183 ? -7.449 -15.347 -17.362 1.00 82.69 183 GLU A O 1
ATOM 1484 N N . LEU A 1 184 ? -8.498 -15.659 -19.315 1.00 77.69 184 LEU A N 1
ATOM 1485 C CA . LEU A 1 184 ? -8.841 -17.068 -19.052 1.00 77.69 184 LEU A CA 1
ATOM 1486 C C . LEU A 1 184 ? -7.611 -17.947 -18.757 1.00 77.69 184 LEU A C 1
ATOM 1488 O O . LEU A 1 184 ? -7.704 -18.909 -17.998 1.00 77.69 184 LEU A O 1
ATOM 1492 N N . GLY A 1 185 ? -6.442 -17.594 -19.301 1.00 78.25 185 GLY A N 1
ATOM 1493 C CA . GLY A 1 185 ? -5.185 -18.299 -19.033 1.00 78.25 185 GLY A CA 1
ATOM 1494 C C . GLY A 1 185 ? -4.659 -18.136 -17.601 1.00 78.25 185 GLY A C 1
ATOM 1495 O O . GLY A 1 185 ? -3.818 -18.917 -17.167 1.00 78.25 185 GLY A O 1
ATOM 1496 N N . GLN A 1 186 ? -5.157 -17.155 -16.842 1.00 79.94 186 GLN A N 1
ATOM 1497 C CA . GLN A 1 186 ? -4.685 -16.833 -15.489 1.00 79.94 186 GLN A CA 1
ATOM 1498 C C . GLN A 1 186 ? -5.540 -17.463 -14.379 1.00 79.94 186 GLN A C 1
ATOM 1500 O O . GLN A 1 186 ? -5.234 -17.298 -13.197 1.00 79.94 186 GLN A O 1
ATOM 1505 N N . VAL A 1 187 ? -6.580 -18.227 -14.734 1.00 83.31 187 VAL A N 1
ATOM 1506 C CA . VAL A 1 187 ? -7.479 -18.894 -13.775 1.00 83.31 187 VAL A CA 1
ATOM 1507 C C . VAL A 1 187 ? -6.726 -19.735 -12.729 1.00 83.31 187 VAL A C 1
ATOM 1509 O O . VAL A 1 187 ? -7.041 -19.587 -11.547 1.00 83.31 187 VAL A O 1
ATOM 1512 N N . PRO A 1 188 ? -5.697 -20.543 -13.073 1.00 83.62 188 PRO A N 1
ATOM 1513 C CA . PRO A 1 188 ? -4.942 -21.291 -12.064 1.00 83.62 188 PRO A CA 1
ATOM 1514 C C . PRO A 1 188 ? -4.272 -20.388 -11.023 1.00 83.62 188 PRO A C 1
ATOM 1516 O O . PRO A 1 188 ? -4.282 -20.692 -9.833 1.00 83.62 188 PRO A O 1
ATOM 1519 N N . ASN A 1 189 ? -3.738 -19.241 -11.449 1.00 83.12 189 ASN A N 1
ATOM 1520 C CA . ASN A 1 189 ? -3.121 -18.286 -10.536 1.00 83.12 189 ASN A CA 1
ATOM 1521 C C . ASN A 1 189 ? -4.177 -17.629 -9.633 1.00 83.12 189 ASN A C 1
ATOM 1523 O O . ASN A 1 189 ? -3.931 -17.425 -8.444 1.00 83.12 189 ASN A O 1
ATOM 1527 N N . LEU A 1 190 ? -5.369 -17.333 -10.163 1.00 84.12 190 LEU A N 1
ATOM 1528 C CA . LEU A 1 190 ? -6.470 -16.776 -9.372 1.00 84.12 190 LEU A CA 1
ATOM 1529 C C . LEU A 1 190 ? -6.902 -17.736 -8.253 1.00 84.12 190 LEU A C 1
ATOM 1531 O O . LEU A 1 190 ? -7.125 -17.304 -7.121 1.00 84.12 190 LEU A O 1
ATOM 1535 N N . LEU A 1 191 ? -6.942 -19.040 -8.544 1.00 86.25 191 LEU A N 1
ATOM 1536 C CA . LEU A 1 191 ? -7.236 -20.078 -7.552 1.00 86.25 191 LEU A CA 1
ATOM 1537 C C . LEU A 1 191 ? -6.197 -20.121 -6.423 1.00 86.25 191 LEU A C 1
ATOM 1539 O O . LEU A 1 191 ? -6.566 -20.349 -5.274 1.00 86.25 191 LEU A O 1
ATOM 1543 N N . LEU A 1 192 ? -4.920 -19.844 -6.710 1.00 85.81 192 LEU A N 1
ATOM 1544 C CA . LEU A 1 192 ? -3.870 -19.805 -5.684 1.00 85.81 192 LEU A CA 1
ATOM 1545 C C . LEU A 1 192 ? -4.040 -18.646 -4.693 1.00 85.81 192 LEU A C 1
ATOM 1547 O O . LEU A 1 192 ? -3.682 -18.780 -3.525 1.00 85.81 192 LEU A O 1
ATOM 1551 N N . ALA A 1 193 ? -4.587 -17.510 -5.125 1.00 87.06 193 ALA A N 1
ATOM 1552 C CA . ALA A 1 193 ? -4.816 -16.370 -4.235 1.00 87.06 193 ALA A CA 1
ATOM 1553 C C . ALA A 1 193 ? -6.174 -16.398 -3.529 1.00 87.06 193 ALA A C 1
ATOM 1555 O O . ALA A 1 193 ? -6.372 -15.670 -2.550 1.00 87.06 193 ALA A O 1
ATOM 1556 N N . LEU A 1 194 ? -7.085 -17.251 -4.001 1.00 89.44 194 LEU A N 1
ATOM 1557 C CA . LEU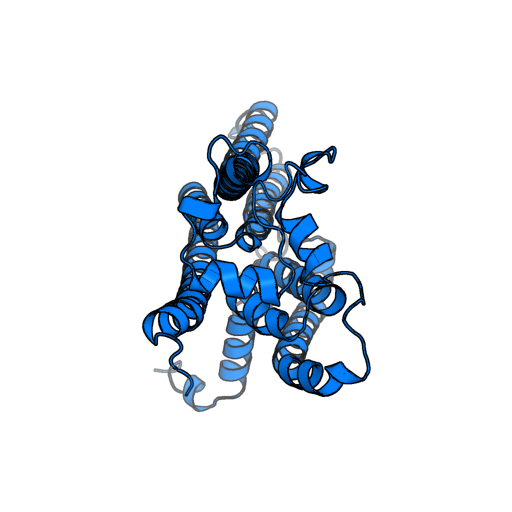 A 1 194 ? -8.440 -17.400 -3.486 1.00 89.44 194 LEU A CA 1
ATOM 1558 C C . LEU A 1 194 ? -8.488 -17.507 -1.948 1.00 89.44 194 LEU A C 1
ATOM 1560 O O . LEU A 1 194 ? -9.226 -16.718 -1.358 1.00 89.44 194 LEU A O 1
ATOM 1564 N N . PRO A 1 195 ? -7.669 -18.337 -1.262 1.00 91.00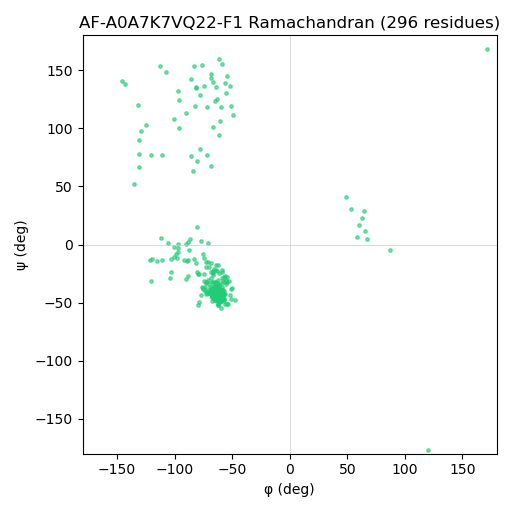 195 PRO A N 1
ATOM 1565 C CA . PRO A 1 195 ? -7.731 -18.457 0.197 1.00 91.00 195 PRO A CA 1
ATOM 1566 C C . PRO A 1 195 ? -7.482 -17.130 0.923 1.00 91.00 195 PRO A C 1
ATOM 1568 O O . PRO A 1 195 ? -8.231 -16.765 1.827 1.00 91.00 195 PRO A O 1
ATOM 1571 N N . VAL A 1 196 ? -6.470 -16.370 0.493 1.00 90.75 196 VAL A N 1
ATOM 1572 C CA . VAL A 1 196 ? -6.105 -15.087 1.115 1.00 90.75 196 VAL A CA 1
ATOM 1573 C C . VAL A 1 196 ? -7.171 -14.031 0.836 1.00 90.75 196 VAL A C 1
ATOM 1575 O O . VAL A 1 196 ? -7.559 -13.287 1.737 1.00 90.75 196 VAL A O 1
ATOM 1578 N N . THR A 1 197 ? -7.687 -13.981 -0.395 1.00 91.38 197 THR A N 1
ATOM 1579 C CA . THR A 1 197 ? -8.737 -13.019 -0.759 1.00 91.38 197 THR A CA 1
ATOM 1580 C C . THR A 1 197 ? -10.062 -13.310 -0.058 1.00 91.38 197 THR A C 1
ATOM 1582 O O . THR A 1 197 ? -10.718 -12.376 0.403 1.00 91.38 197 THR A O 1
ATOM 1585 N N . LEU A 1 198 ? -10.433 -14.586 0.092 1.00 94.06 198 LEU A N 1
ATOM 1586 C CA . LEU A 1 198 ? -11.631 -14.999 0.820 1.00 94.06 198 LEU A CA 1
ATOM 1587 C C . LEU A 1 198 ? -11.501 -14.694 2.306 1.00 94.06 198 LEU A C 1
ATOM 1589 O O . LEU A 1 198 ? -12.418 -14.117 2.880 1.00 94.06 198 LEU A O 1
ATOM 1593 N N . LEU A 1 199 ? -10.353 -15.007 2.909 1.00 93.50 199 LEU A N 1
ATOM 1594 C CA . LEU A 1 199 ? -10.094 -14.707 4.312 1.00 93.50 199 LEU A CA 1
ATOM 1595 C C . LEU A 1 199 ? -10.161 -13.198 4.586 1.00 93.50 199 LEU A C 1
ATOM 1597 O O . LEU A 1 199 ? -10.830 -12.771 5.524 1.00 93.50 199 LEU A O 1
ATOM 1601 N N . GLY A 1 200 ? -9.537 -12.379 3.733 1.00 92.94 200 GLY A N 1
ATOM 1602 C CA . GLY A 1 200 ? -9.601 -10.920 3.831 1.00 92.94 200 GLY A CA 1
ATOM 1603 C C . GLY A 1 200 ? -11.018 -10.365 3.647 1.00 92.94 200 GLY A C 1
ATOM 1604 O O . GLY A 1 200 ? -11.440 -9.477 4.389 1.00 92.94 200 GLY A O 1
ATOM 1605 N N . SER A 1 201 ? -11.774 -10.919 2.697 1.00 94.38 201 SER A N 1
ATOM 1606 C CA . SER A 1 201 ? -13.170 -10.535 2.449 1.00 94.38 201 SER A CA 1
ATOM 1607 C C . SER A 1 201 ? -14.079 -10.930 3.614 1.00 94.38 201 SER A C 1
ATOM 1609 O O . SER A 1 201 ? -14.952 -10.161 4.012 1.00 94.38 201 SER A O 1
ATOM 1611 N N . TRP A 1 202 ? -13.853 -12.105 4.203 1.00 94.56 202 TRP A N 1
ATOM 1612 C CA . TRP A 1 202 ? -14.594 -12.586 5.362 1.00 94.56 202 TRP A CA 1
ATOM 1613 C C . TRP A 1 202 ? -14.302 -11.752 6.611 1.00 94.56 202 TRP A C 1
ATOM 1615 O O . TRP A 1 202 ? -15.237 -11.370 7.319 1.00 94.56 202 TRP A O 1
ATOM 1625 N N . ALA A 1 203 ? -13.040 -11.381 6.834 1.00 92.31 203 ALA A N 1
ATOM 1626 C CA . ALA A 1 203 ? -12.651 -10.453 7.890 1.00 92.31 203 ALA A CA 1
ATOM 1627 C C . ALA A 1 203 ? -13.392 -9.108 7.750 1.00 92.31 203 ALA A C 1
ATOM 1629 O O . ALA A 1 203 ? -14.017 -8.636 8.702 1.00 92.31 203 ALA A O 1
ATOM 1630 N N . ALA A 1 204 ? -13.402 -8.537 6.537 1.00 92.62 204 ALA A N 1
ATOM 1631 C CA . ALA A 1 204 ? -14.103 -7.289 6.235 1.00 92.62 204 ALA A CA 1
ATOM 1632 C C . ALA A 1 204 ? -15.605 -7.392 6.492 1.00 92.62 204 ALA A C 1
ATOM 1634 O O . ALA A 1 204 ? -16.189 -6.550 7.173 1.00 92.62 204 ALA A O 1
ATOM 1635 N N . TRP A 1 205 ? -16.227 -8.452 5.986 1.00 92.69 205 TRP A N 1
ATOM 1636 C CA . TRP A 1 205 ? -17.650 -8.702 6.153 1.00 92.69 205 TRP A CA 1
ATOM 1637 C C . TRP A 1 205 ? -18.057 -8.852 7.620 1.00 92.69 205 TRP A C 1
ATOM 1639 O O . TRP A 1 205 ? -19.043 -8.252 8.054 1.00 92.69 205 TRP A O 1
ATOM 1649 N N . THR A 1 206 ? -17.281 -9.617 8.390 1.00 89.69 206 THR A N 1
ATOM 1650 C CA . THR A 1 206 ? -17.521 -9.851 9.819 1.00 89.69 206 THR A CA 1
ATOM 1651 C C . THR A 1 206 ? -17.462 -8.538 10.597 1.00 89.69 206 THR A C 1
ATOM 1653 O O . THR A 1 206 ? -18.374 -8.235 11.368 1.00 89.69 206 THR A O 1
ATOM 1656 N N . TYR A 1 207 ? -16.454 -7.701 10.328 1.00 88.81 207 TYR A N 1
ATOM 1657 C CA . TYR A 1 207 ? -16.320 -6.398 10.977 1.00 88.81 207 TYR A CA 1
ATOM 1658 C C . TYR A 1 207 ? -17.453 -5.428 10.602 1.00 88.81 207 TYR A C 1
ATOM 1660 O O . TYR A 1 207 ? -18.043 -4.791 11.478 1.00 88.81 207 TYR A O 1
ATOM 1668 N N . LEU A 1 208 ? -17.796 -5.344 9.310 1.00 88.75 208 LEU A N 1
ATOM 1669 C CA . LEU A 1 208 ? -18.855 -4.465 8.800 1.00 88.75 208 LEU A CA 1
ATOM 1670 C C . LEU A 1 208 ? -20.230 -4.820 9.372 1.00 88.75 208 LEU A C 1
ATOM 1672 O O . LEU A 1 208 ? -20.996 -3.923 9.723 1.00 88.75 208 LEU A O 1
ATOM 1676 N N . ARG A 1 209 ? -20.543 -6.116 9.500 1.00 87.44 209 ARG A N 1
ATOM 1677 C CA . ARG A 1 209 ? -21.794 -6.572 10.120 1.00 87.44 209 ARG A CA 1
ATOM 1678 C C . ARG A 1 209 ? -21.841 -6.310 11.622 1.00 87.44 209 ARG A C 1
ATOM 1680 O O . ARG A 1 209 ? -22.909 -5.983 12.128 1.00 87.44 209 ARG A O 1
ATOM 1687 N N . GLY A 1 210 ? -20.713 -6.437 12.321 1.00 82.19 210 GLY A N 1
ATOM 1688 C CA . GLY A 1 210 ? -20.634 -6.175 13.759 1.00 82.19 210 GLY A CA 1
ATOM 1689 C C . GLY A 1 210 ? -20.720 -4.688 14.122 1.00 82.19 210 GLY A C 1
ATOM 1690 O O . GLY A 1 210 ? -21.272 -4.348 15.163 1.00 82.19 210 GLY A O 1
ATOM 1691 N N . ASN A 1 211 ? -20.211 -3.793 13.265 1.00 81.94 211 ASN A N 1
ATOM 1692 C CA . ASN A 1 211 ? -20.062 -2.363 13.569 1.00 81.94 211 ASN A CA 1
ATOM 1693 C C . ASN A 1 211 ? -20.521 -1.415 12.432 1.00 81.94 211 ASN A C 1
ATOM 1695 O O . ASN A 1 211 ? -19.773 -0.501 12.063 1.00 81.94 211 ASN A O 1
ATOM 1699 N N . PRO A 1 212 ? -21.740 -1.548 11.874 1.00 83.12 212 PRO A N 1
ATOM 1700 C CA . PRO A 1 212 ? -22.145 -0.807 10.673 1.00 83.12 212 PRO A CA 1
ATOM 1701 C C . PRO A 1 212 ? -22.161 0.714 10.885 1.00 83.12 212 PRO A C 1
ATOM 1703 O O . PRO A 1 212 ? -21.646 1.472 10.065 1.00 83.12 212 PRO A O 1
ATOM 1706 N N . TRP A 1 213 ? -22.687 1.168 12.026 1.00 80.12 213 TRP A N 1
ATOM 1707 C CA . TRP A 1 213 ? -22.738 2.591 12.375 1.00 80.12 213 TRP A CA 1
ATOM 1708 C C . TRP A 1 213 ? -21.344 3.181 12.618 1.00 80.12 213 TRP A C 1
ATOM 1710 O O . TRP A 1 213 ? -21.035 4.285 12.175 1.00 80.12 213 TRP A O 1
ATOM 1720 N N . HIS A 1 214 ? -20.466 2.418 13.272 1.00 80.56 214 HIS A N 1
ATOM 1721 C CA . HIS A 1 214 ? -19.103 2.860 13.554 1.00 80.56 214 HIS A CA 1
ATOM 1722 C C . HIS A 1 214 ? -18.272 3.010 12.272 1.00 80.56 214 HIS A C 1
ATOM 1724 O O . HIS A 1 214 ? -17.476 3.942 12.155 1.00 80.56 214 HIS A O 1
ATOM 1730 N N . CYS A 1 215 ? -18.507 2.133 11.290 1.00 83.19 215 CYS A N 1
ATOM 1731 C CA . CYS A 1 215 ? -17.906 2.229 9.964 1.00 83.19 215 CYS A CA 1
ATOM 1732 C C . CYS A 1 215 ? -18.398 3.469 9.203 1.00 83.19 215 CYS A C 1
ATOM 1734 O O . CYS A 1 215 ? -17.587 4.162 8.595 1.00 83.19 215 CYS A O 1
ATOM 1736 N N . LEU A 1 216 ? -19.697 3.790 9.282 1.00 81.06 216 LEU A N 1
ATOM 1737 C CA . LEU A 1 216 ? -20.276 4.979 8.639 1.00 81.06 216 LEU A CA 1
ATOM 1738 C C . LEU A 1 216 ? -19.708 6.291 9.196 1.00 81.06 216 LEU A C 1
ATOM 1740 O O . LEU A 1 216 ? -19.477 7.229 8.438 1.00 81.06 216 LEU A O 1
ATOM 1744 N N . ILE A 1 217 ? -19.445 6.353 10.502 1.00 82.69 217 ILE A N 1
ATOM 1745 C CA . ILE A 1 217 ? -18.895 7.551 11.161 1.00 82.69 217 ILE A CA 1
ATOM 1746 C C . ILE A 1 217 ? -17.357 7.568 11.142 1.00 82.69 217 ILE A C 1
ATOM 1748 O O . ILE A 1 217 ? -16.730 8.488 11.666 1.00 82.69 217 ILE A O 1
ATOM 1752 N N . LEU A 1 218 ? -16.717 6.570 10.525 1.00 81.75 218 LEU A N 1
ATOM 1753 C CA . LEU A 1 218 ? -15.258 6.437 10.491 1.00 81.75 218 LEU A CA 1
ATOM 1754 C C . LEU A 1 218 ? -14.626 6.488 11.897 1.00 81.75 218 LEU A C 1
ATOM 1756 O O . LEU A 1 218 ? -13.522 6.996 12.057 1.00 81.75 218 LEU A O 1
ATOM 1760 N N . GLY A 1 219 ? -15.341 6.026 12.929 1.00 77.81 219 GLY A N 1
ATOM 1761 C CA . GLY A 1 219 ? -14.854 6.035 14.312 1.00 77.81 219 GLY A CA 1
ATOM 1762 C C . GLY A 1 219 ? -14.574 7.425 14.907 1.00 77.81 219 GLY A C 1
ATOM 1763 O O .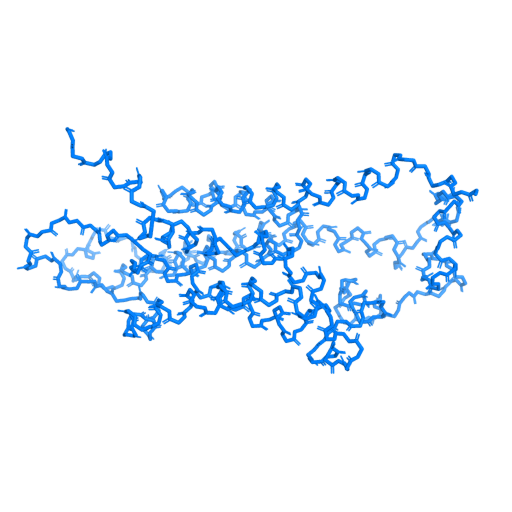 GLY A 1 219 ? -13.790 7.540 15.854 1.00 77.81 219 GLY A O 1
ATOM 1764 N N . LEU A 1 220 ? -15.197 8.480 14.363 1.00 76.38 220 LEU A N 1
ATOM 1765 C CA . LEU A 1 220 ? -14.993 9.881 14.768 1.00 76.38 220 LEU A CA 1
ATOM 1766 C C . LEU A 1 220 ? -15.935 10.374 15.884 1.00 76.38 220 LEU A C 1
ATOM 1768 O O . LEU A 1 220 ? -15.857 11.538 16.278 1.00 76.38 220 LEU A O 1
ATOM 1772 N N . GLU A 1 221 ? -16.834 9.534 16.398 1.00 71.31 221 GLU A N 1
ATOM 1773 C CA . GLU A 1 221 ? -17.779 9.913 17.457 1.00 71.31 221 GLU A CA 1
ATOM 1774 C C . GLU A 1 221 ? -17.284 9.491 18.845 1.00 71.31 221 GLU A C 1
ATOM 1776 O O . GLU A 1 221 ? -16.889 8.343 19.070 1.00 71.31 221 GLU A O 1
ATOM 1781 N N . ARG A 1 222 ? -17.336 10.424 19.806 1.00 60.41 222 ARG A N 1
ATOM 1782 C CA . ARG A 1 222 ? -17.081 10.137 21.218 1.00 60.41 222 ARG A CA 1
ATOM 1783 C C . ARG A 1 222 ? -18.135 9.168 21.745 1.00 60.41 222 ARG A C 1
ATOM 1785 O O . ARG A 1 222 ? -19.332 9.448 21.704 1.00 60.41 222 ARG A O 1
ATOM 1792 N N . ARG A 1 223 ? -17.679 8.053 22.315 1.00 55.12 223 ARG A N 1
ATOM 1793 C CA . ARG A 1 223 ? -18.531 7.069 22.982 1.00 55.12 223 ARG A CA 1
ATOM 1794 C C . ARG A 1 223 ? -19.252 7.716 24.165 1.00 55.12 223 ARG A C 1
ATOM 1796 O O . ARG A 1 223 ? -18.724 7.780 25.264 1.00 55.12 223 ARG A O 1
ATOM 1803 N N . LYS A 1 224 ? -20.474 8.195 23.941 1.00 46.38 224 LYS A N 1
ATOM 1804 C CA . LYS A 1 224 ? -21.331 8.761 24.995 1.00 46.38 224 LYS A CA 1
ATOM 1805 C C . LYS A 1 224 ? -21.952 7.680 25.898 1.00 46.38 224 LYS A C 1
ATOM 1807 O O . LYS A 1 224 ? -22.576 8.008 26.890 1.00 46.38 224 LYS A O 1
ATOM 1812 N N . LYS A 1 225 ? -21.792 6.397 25.545 1.00 39.72 225 LYS A N 1
ATOM 1813 C CA . LYS A 1 225 ? -22.521 5.256 26.126 1.00 39.72 225 LYS A CA 1
ATOM 1814 C C . LYS A 1 225 ? -21.729 4.364 27.094 1.00 39.72 225 LYS A C 1
ATOM 1816 O O . LYS A 1 225 ? -22.285 3.381 27.555 1.00 39.72 225 LYS A O 1
ATOM 1821 N N . GLU A 1 226 ? -20.459 4.660 27.382 1.00 42.91 226 GLU A N 1
ATOM 1822 C CA . GLU A 1 226 ? -19.636 3.819 28.281 1.00 42.91 226 GLU A CA 1
ATOM 1823 C C . GLU A 1 226 ? -19.451 4.374 29.698 1.00 42.91 226 GLU A C 1
ATOM 1825 O O . GLU A 1 226 ? -19.020 3.643 30.577 1.00 42.91 226 GLU A O 1
ATOM 1830 N N . GLU A 1 227 ? -19.802 5.639 29.950 1.00 38.72 227 GLU A N 1
ATOM 1831 C CA . GLU A 1 227 ? -19.738 6.216 31.306 1.00 38.72 227 GLU A CA 1
ATOM 1832 C C . GLU A 1 227 ? -21.038 6.007 32.114 1.00 38.72 227 GLU A C 1
ATOM 1834 O O . GLU A 1 227 ? -21.016 6.165 33.329 1.00 38.72 227 GLU A O 1
ATOM 1839 N N . GLU A 1 228 ? -22.155 5.598 31.492 1.00 38.06 228 GLU A N 1
ATOM 1840 C CA . GLU A 1 228 ? -23.435 5.336 32.192 1.00 38.06 228 GLU A CA 1
ATOM 1841 C C . GLU A 1 228 ? -23.699 3.850 32.507 1.00 38.06 228 GLU A C 1
ATOM 1843 O O . GLU A 1 228 ? -24.626 3.535 33.250 1.00 38.06 228 GLU A O 1
ATOM 1848 N N . GLN A 1 229 ? -22.880 2.921 32.003 1.00 33.78 229 GLN A N 1
ATOM 1849 C CA . GLN A 1 229 ? -22.922 1.507 32.391 1.00 33.78 229 GLN A CA 1
ATOM 1850 C C . GLN A 1 229 ? -21.530 1.094 32.863 1.00 33.78 229 GLN A C 1
ATOM 1852 O O . GLN A 1 229 ? -20.615 0.929 32.063 1.00 33.78 229 GLN A O 1
ATOM 1857 N N . GLY A 1 230 ? -21.369 1.003 34.183 1.00 36.91 230 GLY A N 1
ATOM 1858 C CA . GLY A 1 230 ? -20.109 0.727 34.870 1.00 36.91 230 GLY A CA 1
ATOM 1859 C C . GLY A 1 230 ? -19.560 -0.684 34.659 1.00 36.91 230 GLY A C 1
ATOM 1860 O O . GLY A 1 230 ? -19.455 -1.439 35.618 1.00 36.91 230 GLY A O 1
ATOM 1861 N N . GLU A 1 231 ? -19.136 -1.014 33.441 1.00 33.56 231 GLU A N 1
ATOM 1862 C CA . GLU A 1 231 ? -18.277 -2.167 33.161 1.00 33.56 231 GLU A CA 1
ATOM 1863 C C . GLU A 1 231 ? -17.092 -1.739 32.288 1.00 33.56 231 GLU A C 1
ATO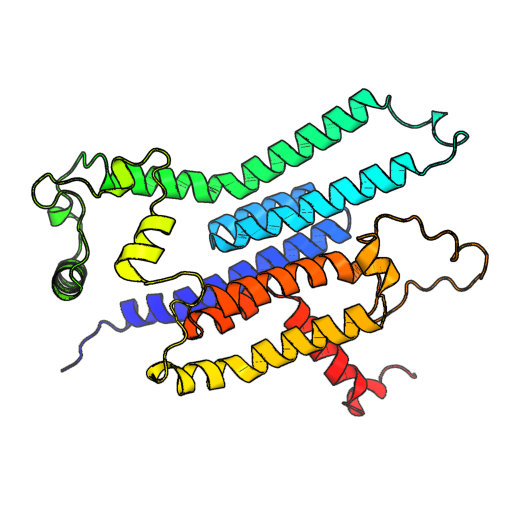M 1865 O O . GLU A 1 231 ? -17.125 -1.734 31.059 1.00 33.56 231 GLU A O 1
ATOM 1870 N N . GLY A 1 232 ? -16.012 -1.345 32.963 1.00 40.44 232 GLY A N 1
ATOM 1871 C CA . GLY A 1 232 ? -14.745 -0.960 32.355 1.00 40.44 232 GLY A CA 1
ATOM 1872 C C . GLY A 1 232 ? -13.975 -2.150 31.786 1.00 40.44 232 GLY A C 1
ATOM 1873 O O . GLY A 1 232 ? -12.979 -2.576 32.369 1.00 40.44 232 GLY A O 1
ATOM 1874 N N . LYS A 1 233 ? -14.383 -2.650 30.618 1.00 40.75 233 LYS A N 1
ATOM 1875 C CA . LYS A 1 233 ? -13.487 -3.395 29.727 1.00 40.75 233 LYS A CA 1
ATOM 1876 C C . LYS A 1 233 ? -13.627 -2.860 28.300 1.00 40.75 233 LYS A C 1
ATOM 1878 O O . LYS A 1 233 ? -14.721 -2.938 27.743 1.00 40.75 233 LYS A O 1
ATOM 1883 N N . PRO A 1 234 ? -12.549 -2.337 27.677 1.00 52.53 234 PRO A N 1
ATOM 1884 C CA . PRO A 1 234 ? -12.578 -2.069 26.244 1.00 52.53 234 PRO A CA 1
ATOM 1885 C C . PRO A 1 234 ? -12.943 -3.377 25.540 1.00 52.53 234 PRO A C 1
ATOM 1887 O O . PRO A 1 234 ? -12.367 -4.413 25.870 1.00 52.53 234 PRO A O 1
ATOM 1890 N N . GLY A 1 235 ? -13.922 -3.343 24.629 1.00 56.50 235 GLY A N 1
ATOM 1891 C CA . GLY A 1 235 ? -14.416 -4.547 23.958 1.00 56.50 235 GLY A CA 1
ATOM 1892 C C . GLY A 1 235 ? -13.254 -5.377 23.414 1.00 56.50 235 GLY A C 1
ATOM 1893 O O . GLY A 1 235 ? -12.525 -4.931 22.530 1.00 56.50 235 GLY A O 1
ATOM 1894 N N . THR A 1 236 ? -13.038 -6.551 24.001 1.00 60.69 236 THR A N 1
ATOM 1895 C CA . THR A 1 236 ? -11.946 -7.458 23.651 1.00 60.69 236 THR A CA 1
ATOM 1896 C C . THR A 1 236 ? -12.337 -8.267 22.421 1.00 60.69 236 THR A C 1
ATOM 1898 O O . THR A 1 236 ? -13.447 -8.789 22.369 1.00 60.69 236 THR A O 1
ATOM 1901 N N . GLY A 1 237 ? -11.431 -8.397 21.451 1.00 73.25 237 GLY A N 1
ATOM 1902 C CA . GLY A 1 237 ? -11.635 -9.229 20.261 1.00 73.25 237 GLY A CA 1
ATOM 1903 C C . GLY A 1 237 ? -11.565 -8.457 18.943 1.00 73.25 237 GLY A C 1
ATOM 1904 O O . GLY A 1 237 ? -11.276 -7.261 18.906 1.00 73.25 237 GLY A O 1
ATOM 1905 N N . PHE A 1 238 ? -11.814 -9.165 17.841 1.00 81.00 238 PHE A N 1
ATOM 1906 C CA . PHE A 1 238 ? -11.620 -8.659 16.477 1.00 81.00 238 PHE A CA 1
ATOM 1907 C C . PHE A 1 238 ? -12.586 -7.522 16.105 1.00 81.00 238 PHE A C 1
ATOM 1909 O O . PHE A 1 238 ? -12.223 -6.598 15.381 1.00 81.00 238 PHE A O 1
ATOM 1916 N N . CYS A 1 239 ? -13.803 -7.546 16.649 1.00 80.06 239 CYS A N 1
ATOM 1917 C CA . CYS A 1 239 ? -14.837 -6.546 16.382 1.00 80.06 239 CYS A CA 1
ATOM 1918 C C . CYS A 1 239 ? -14.670 -5.249 17.192 1.00 80.06 239 CYS A C 1
ATOM 1920 O O . CYS A 1 239 ? -15.616 -4.465 17.280 1.00 80.06 239 CYS A O 1
ATOM 1922 N N . CYS A 1 240 ? -13.510 -4.998 17.807 1.00 80.88 240 CYS A N 1
ATOM 1923 C CA . CYS A 1 240 ? -13.333 -3.788 18.598 1.00 80.88 240 CYS A CA 1
ATOM 1924 C C . CYS A 1 240 ? -13.319 -2.520 17.706 1.00 80.88 240 CYS A C 1
ATOM 1926 O O . CYS A 1 240 ? -12.820 -2.539 16.573 1.00 80.88 240 CYS A O 1
ATOM 1928 N N . PRO A 1 241 ? -13.830 -1.378 18.198 1.00 77.56 241 PRO A N 1
ATOM 1929 C CA . PRO A 1 241 ? -13.829 -0.111 17.458 1.00 77.56 241 PRO A CA 1
ATOM 1930 C C . PRO A 1 241 ? -12.439 0.354 16.987 1.00 77.56 241 PRO A C 1
ATOM 1932 O O . PRO A 1 241 ? -12.308 0.947 15.919 1.00 77.56 241 PRO A O 1
ATOM 1935 N N . ALA A 1 242 ? -11.381 0.047 17.747 1.00 79.69 242 ALA A N 1
ATOM 1936 C CA . ALA A 1 242 ? -10.011 0.447 17.414 1.00 79.69 242 ALA A CA 1
ATOM 1937 C C . ALA A 1 242 ? -9.469 -0.240 16.143 1.00 79.69 242 ALA A C 1
ATOM 1939 O O . ALA A 1 242 ? -8.583 0.295 15.479 1.00 79.69 242 ALA A O 1
ATOM 1940 N N . VAL A 1 243 ? -10.032 -1.391 15.755 1.00 85.75 243 VAL A N 1
ATOM 1941 C CA . VAL A 1 243 ? -9.610 -2.142 14.560 1.00 85.75 243 VAL A CA 1
ATOM 1942 C C . VAL A 1 243 ? -10.045 -1.458 13.252 1.00 85.75 243 VAL A C 1
ATOM 1944 O O . VAL A 1 243 ? -9.483 -1.753 12.196 1.00 85.75 243 VAL A O 1
ATOM 1947 N N . LEU A 1 244 ? -10.972 -0.490 13.295 1.00 88.31 244 LEU A N 1
ATOM 1948 C CA . LEU A 1 244 ? -11.574 0.134 12.109 1.00 88.31 244 LEU A CA 1
ATOM 1949 C C . LEU A 1 244 ? -10.543 0.634 11.090 1.00 88.31 244 LEU A C 1
ATOM 1951 O O . LEU A 1 244 ? -10.671 0.367 9.899 1.00 88.31 244 LEU A O 1
ATOM 1955 N N . VAL A 1 245 ? -9.509 1.343 11.543 1.00 89.38 245 VAL A N 1
ATOM 1956 C CA . VAL A 1 245 ? -8.492 1.949 10.661 1.00 89.38 245 VAL A CA 1
ATOM 1957 C C . VAL A 1 245 ? -7.740 0.882 9.879 1.00 89.38 245 VAL A C 1
ATOM 1959 O O . VAL A 1 245 ? -7.522 1.008 8.674 1.00 89.38 245 VAL A O 1
ATOM 1962 N N . TYR A 1 246 ? -7.375 -0.192 10.577 1.00 89.81 246 TYR A N 1
ATOM 1963 C CA . TYR A 1 246 ? -6.693 -1.352 10.020 1.00 89.81 246 TYR A CA 1
ATOM 1964 C C . TYR A 1 246 ? -7.606 -2.102 9.053 1.00 89.81 246 TYR A C 1
ATOM 1966 O O . TYR A 1 246 ? -7.149 -2.524 7.994 1.00 89.81 246 TYR A O 1
ATOM 1974 N N . MET A 1 247 ? -8.902 -2.191 9.359 1.00 90.81 247 MET A N 1
ATOM 1975 C CA . MET A 1 247 ? -9.905 -2.813 8.497 1.00 90.81 247 MET A CA 1
ATOM 1976 C C . MET A 1 247 ? -10.145 -2.019 7.207 1.00 90.81 247 MET A C 1
ATOM 1978 O O . MET A 1 247 ? -10.183 -2.602 6.122 1.00 90.81 247 MET A O 1
ATOM 1982 N N . VAL A 1 248 ? -10.257 -0.691 7.292 1.00 90.25 248 VAL A N 1
ATOM 1983 C CA . VAL A 1 248 ? -10.399 0.189 6.120 1.00 90.25 248 VAL A CA 1
ATOM 1984 C C . VAL A 1 248 ? -9.162 0.087 5.234 1.00 90.25 248 VAL A C 1
ATOM 1986 O O . VAL A 1 248 ? -9.294 -0.155 4.036 1.00 90.25 248 VAL A O 1
ATOM 1989 N N . HIS A 1 249 ? -7.966 0.192 5.819 1.00 91.75 249 HIS A N 1
ATOM 1990 C CA . HIS A 1 249 ? -6.712 0.023 5.088 1.00 91.75 249 HIS A CA 1
ATOM 1991 C C . HIS A 1 249 ? -6.658 -1.339 4.384 1.00 91.75 249 HIS A C 1
ATOM 1993 O O . HIS A 1 249 ? -6.469 -1.400 3.173 1.00 91.75 249 HIS A O 1
ATOM 1999 N N . ALA A 1 250 ? -6.917 -2.422 5.119 1.00 92.25 250 ALA A N 1
ATOM 2000 C CA . ALA A 1 250 ? -6.934 -3.782 4.598 1.00 92.25 250 ALA A CA 1
ATOM 2001 C C . ALA A 1 250 ? -7.930 -3.958 3.437 1.00 92.25 250 ALA A C 1
ATOM 2003 O O . ALA A 1 250 ? -7.588 -4.556 2.420 1.00 92.25 250 ALA A O 1
ATOM 2004 N N . THR A 1 251 ? -9.134 -3.393 3.549 1.00 92.06 251 THR A N 1
ATOM 2005 C CA . THR A 1 251 ? -10.162 -3.466 2.498 1.00 92.06 251 THR A CA 1
ATOM 2006 C C . THR A 1 251 ? -9.734 -2.709 1.241 1.00 92.06 251 THR A C 1
ATOM 2008 O O . THR A 1 251 ? -9.879 -3.226 0.136 1.00 92.06 251 THR A O 1
ATOM 2011 N N . VAL A 1 252 ? -9.150 -1.515 1.390 1.00 91.94 252 VAL A N 1
ATOM 2012 C CA . VAL A 1 252 ? -8.616 -0.738 0.259 1.00 91.94 252 VAL A CA 1
ATOM 2013 C C . VAL A 1 252 ? -7.481 -1.493 -0.434 1.00 91.94 252 VAL A C 1
ATOM 2015 O O . VAL A 1 252 ? -7.478 -1.576 -1.661 1.00 91.94 252 VAL A O 1
ATOM 2018 N N . LEU A 1 253 ? -6.554 -2.085 0.329 1.00 91.81 253 LEU A N 1
ATOM 2019 C CA . LEU A 1 253 ? -5.471 -2.900 -0.228 1.00 91.81 253 LEU A CA 1
ATOM 2020 C C . LEU A 1 253 ? -5.995 -4.131 -0.967 1.00 91.81 253 LEU A C 1
ATOM 2022 O O . LEU A 1 253 ? -5.487 -4.453 -2.038 1.00 91.81 253 LEU A O 1
ATOM 2026 N N . LEU A 1 254 ? -7.004 -4.806 -0.412 1.00 92.88 254 LEU A N 1
ATOM 2027 C CA . LEU A 1 254 ? -7.621 -5.977 -1.026 1.00 92.88 254 LEU A CA 1
ATOM 2028 C C . LEU A 1 254 ? -8.291 -5.613 -2.354 1.00 92.88 254 LEU A C 1
ATOM 2030 O O . LEU A 1 254 ? -8.027 -6.266 -3.358 1.00 92.88 254 LEU A O 1
ATOM 2034 N N . LEU A 1 255 ? -9.105 -4.553 -2.380 1.00 92.56 255 LEU A N 1
ATOM 2035 C CA . LEU A 1 255 ? -9.768 -4.090 -3.600 1.00 92.56 255 LEU A CA 1
ATOM 2036 C C . LEU A 1 255 ? -8.741 -3.661 -4.652 1.00 92.56 255 LEU A C 1
ATOM 2038 O O . LEU A 1 255 ? -8.770 -4.152 -5.777 1.00 92.56 255 LEU A O 1
ATOM 2042 N N . PHE A 1 256 ? -7.792 -2.797 -4.285 1.00 90.69 256 PHE A N 1
ATOM 2043 C CA . PHE A 1 256 ? -6.745 -2.364 -5.208 1.00 90.69 256 PHE A CA 1
ATOM 2044 C C . PHE A 1 256 ? -5.934 -3.552 -5.736 1.00 90.69 256 PHE A C 1
ATOM 2046 O O . PHE A 1 256 ? -5.689 -3.657 -6.934 1.00 90.69 256 PHE A O 1
ATOM 2053 N N . GLY A 1 257 ? -5.556 -4.475 -4.858 1.00 89.12 257 GLY A N 1
ATOM 2054 C CA . GLY A 1 257 ? -4.787 -5.650 -5.223 1.00 89.12 257 GLY A CA 1
ATOM 2055 C C . GLY A 1 257 ? -5.535 -6.585 -6.176 1.00 89.12 257 GLY A C 1
ATOM 2056 O O . GLY A 1 257 ? -4.970 -6.999 -7.182 1.00 89.12 257 GLY A O 1
ATOM 2057 N N . VAL A 1 258 ? -6.806 -6.884 -5.905 1.00 88.75 258 VAL A N 1
ATOM 2058 C CA . VAL A 1 258 ? -7.623 -7.770 -6.753 1.00 88.75 258 VAL A CA 1
ATOM 2059 C C . VAL A 1 258 ? -7.882 -7.153 -8.126 1.00 88.75 258 VAL A C 1
ATOM 2061 O O . VAL A 1 258 ? -7.818 -7.854 -9.131 1.00 88.75 258 VAL A O 1
ATOM 2064 N N . PHE A 1 259 ? -8.173 -5.852 -8.189 1.00 88.69 259 PHE A N 1
ATOM 2065 C CA . PHE A 1 259 ? -8.565 -5.209 -9.443 1.00 88.69 259 PHE A CA 1
ATOM 2066 C C . PHE A 1 259 ? -7.391 -4.692 -10.272 1.00 88.69 259 PHE A C 1
ATOM 2068 O O . PHE A 1 259 ? -7.531 -4.582 -11.489 1.00 88.69 259 PHE A O 1
ATOM 2075 N N . CYS A 1 260 ? -6.263 -4.356 -9.646 1.00 87.12 260 CYS A N 1
ATOM 2076 C CA . CYS A 1 260 ? -5.170 -3.654 -10.314 1.00 87.12 260 CYS A CA 1
ATOM 2077 C C . CYS A 1 260 ? -3.836 -4.405 -10.299 1.00 87.12 260 CYS A C 1
ATOM 2079 O O . CYS A 1 260 ? -2.946 -3.990 -11.035 1.00 87.12 260 CYS A O 1
ATOM 2081 N N . MET A 1 261 ? -3.655 -5.465 -9.499 1.00 84.75 261 MET A N 1
ATOM 2082 C CA . MET A 1 261 ? -2.384 -6.198 -9.410 1.00 84.75 261 MET A CA 1
ATOM 2083 C C . MET A 1 261 ? -2.482 -7.623 -9.956 1.00 84.75 261 MET A C 1
ATOM 2085 O O . MET A 1 261 ? -3.523 -8.272 -9.912 1.00 84.75 261 MET A O 1
ATOM 2089 N N . HIS A 1 262 ? -1.340 -8.139 -10.412 1.00 83.44 262 HIS A N 1
ATOM 2090 C CA . HIS A 1 262 ? -1.183 -9.557 -10.724 1.00 83.44 262 HIS A CA 1
ATOM 2091 C C . HIS A 1 262 ? -1.335 -10.400 -9.471 1.00 83.44 262 HIS A C 1
ATOM 2093 O O . HIS A 1 262 ? -0.723 -10.121 -8.434 1.00 83.44 262 HIS A O 1
ATOM 2099 N N . VAL A 1 263 ? -2.082 -11.490 -9.582 1.00 80.25 263 VAL A N 1
ATOM 2100 C CA . VAL A 1 263 ? -2.432 -12.307 -8.419 1.00 80.25 263 VAL A CA 1
ATOM 2101 C C . VAL A 1 263 ? -1.215 -13.009 -7.783 1.00 80.25 263 VAL A C 1
ATOM 2103 O O . VAL A 1 263 ? -1.196 -13.268 -6.582 1.00 80.25 263 VAL A O 1
ATOM 2106 N N . GLN A 1 264 ? -0.153 -13.230 -8.569 1.00 76.31 264 GLN A N 1
ATOM 2107 C CA . GLN A 1 264 ? 1.141 -13.756 -8.110 1.00 76.31 264 GLN A CA 1
ATOM 2108 C C . GLN A 1 264 ? 1.856 -12.800 -7.141 1.00 76.31 264 GLN A C 1
ATOM 2110 O O . GLN A 1 264 ? 2.568 -13.231 -6.235 1.00 76.31 264 GLN A O 1
ATOM 2115 N N . VAL A 1 265 ? 1.662 -11.491 -7.319 1.00 81.75 265 VAL A N 1
ATOM 2116 C CA . VAL A 1 265 ? 2.208 -10.455 -6.432 1.00 81.75 265 VAL A CA 1
ATOM 2117 C C . VAL A 1 265 ? 1.224 -10.150 -5.303 1.00 81.75 265 VAL A C 1
ATOM 2119 O O . VAL A 1 265 ? 1.647 -9.817 -4.197 1.00 81.75 265 VAL A O 1
ATOM 2122 N N . LEU A 1 266 ? -0.078 -10.317 -5.554 1.00 84.94 266 LEU A N 1
ATOM 2123 C CA . LEU A 1 266 ? -1.157 -10.008 -4.620 1.00 84.94 266 LEU A CA 1
ATOM 2124 C C . LEU A 1 266 ? -0.997 -10.695 -3.264 1.00 84.94 266 LEU A C 1
ATOM 2126 O O . LEU A 1 266 ? -1.053 -10.029 -2.236 1.00 84.94 266 LEU A O 1
ATOM 2130 N N . THR A 1 267 ? -0.781 -12.010 -3.232 1.00 83.31 267 THR A N 1
ATOM 2131 C CA . THR A 1 267 ? -0.685 -12.759 -1.966 1.00 83.31 267 THR A CA 1
ATOM 2132 C C . THR A 1 267 ? 0.483 -12.278 -1.109 1.00 83.31 267 THR A C 1
ATOM 2134 O O . THR A 1 267 ? 0.340 -12.099 0.099 1.00 83.31 267 THR A O 1
ATOM 2137 N N . ARG A 1 268 ? 1.622 -11.983 -1.742 1.00 84.12 268 ARG A N 1
ATOM 2138 C CA . ARG A 1 268 ? 2.821 -11.453 -1.080 1.00 84.12 268 ARG A CA 1
ATOM 2139 C C . ARG A 1 268 ? 2.611 -10.023 -0.592 1.00 84.12 268 ARG A C 1
ATOM 2141 O O . ARG A 1 268 ? 3.026 -9.674 0.512 1.00 84.12 268 ARG A O 1
ATOM 2148 N N . PHE A 1 269 ? 1.956 -9.206 -1.412 1.00 85.50 269 PHE A N 1
ATOM 2149 C CA . PHE A 1 269 ? 1.580 -7.840 -1.078 1.00 85.50 269 PHE A CA 1
ATOM 2150 C C . PHE A 1 269 ? 0.669 -7.811 0.152 1.00 85.50 269 PHE A C 1
ATOM 2152 O O . PHE A 1 269 ? 1.027 -7.195 1.157 1.00 85.50 269 PHE A O 1
ATOM 2159 N N . LEU A 1 270 ? -0.441 -8.556 0.112 1.00 86.94 270 LEU A N 1
ATOM 2160 C CA . LEU A 1 270 ? -1.389 -8.659 1.218 1.00 86.94 270 LEU A CA 1
ATOM 2161 C C . LEU A 1 270 ? -0.729 -9.252 2.465 1.00 86.94 270 LEU A C 1
ATOM 2163 O O . LEU A 1 270 ? -0.897 -8.695 3.541 1.00 86.94 270 LEU A O 1
ATOM 2167 N N . GLY A 1 271 ? 0.098 -10.292 2.339 1.00 84.06 271 GLY A N 1
ATOM 2168 C CA . GLY A 1 271 ? 0.834 -10.845 3.480 1.00 84.06 271 GLY A CA 1
ATOM 2169 C C . GLY A 1 271 ? 1.713 -9.805 4.185 1.00 84.06 271 GLY A C 1
ATOM 2170 O O . GLY A 1 271 ? 1.701 -9.703 5.404 1.00 84.06 271 GLY A O 1
ATOM 2171 N N . SER A 1 272 ? 2.427 -8.958 3.437 1.00 83.94 272 SER A N 1
ATOM 2172 C CA . SER A 1 272 ? 3.305 -7.953 4.057 1.00 83.94 272 SER A CA 1
ATOM 2173 C C . SER A 1 272 ? 2.590 -6.692 4.561 1.00 83.94 272 SER A C 1
ATOM 2175 O O . SER A 1 272 ? 3.126 -5.999 5.423 1.00 83.94 272 SER A O 1
ATOM 2177 N N . SER A 1 273 ? 1.413 -6.360 4.021 1.00 84.00 273 SER A N 1
ATOM 2178 C CA . SER A 1 273 ? 0.757 -5.059 4.249 1.00 84.00 273 SER A CA 1
ATOM 2179 C C . SER A 1 273 ? -0.626 -5.148 4.912 1.00 84.00 273 SER A C 1
ATOM 2181 O O . SER A 1 273 ? -1.136 -4.141 5.392 1.00 84.00 273 SER A O 1
ATOM 2183 N N . MET A 1 274 ? -1.234 -6.334 5.002 1.00 85.56 274 MET A N 1
ATOM 2184 C CA . MET A 1 274 ? -2.587 -6.547 5.531 1.00 85.56 274 MET A CA 1
ATOM 2185 C C . MET A 1 274 ? -2.554 -7.290 6.877 1.00 85.56 274 MET A C 1
ATOM 2187 O O . MET A 1 274 ? -2.885 -8.471 6.962 1.00 85.56 274 MET A O 1
ATOM 2191 N N . LEU A 1 275 ? -2.212 -6.584 7.962 1.00 83.94 275 LEU A N 1
ATOM 2192 C CA . LEU A 1 275 ? -2.149 -7.152 9.326 1.00 83.94 275 LEU A CA 1
ATOM 2193 C C . LEU A 1 275 ? -3.435 -7.871 9.765 1.00 83.94 275 LEU A C 1
ATOM 2195 O O . LEU A 1 275 ? -3.377 -8.844 10.515 1.00 83.94 275 LEU A O 1
ATOM 2199 N N . ILE A 1 276 ? -4.584 -7.406 9.266 1.00 88.38 276 ILE A N 1
ATOM 2200 C CA . ILE A 1 276 ? -5.907 -7.980 9.538 1.00 88.38 276 ILE A CA 1
ATOM 2201 C C . ILE A 1 276 ? -5.969 -9.475 9.220 1.00 88.38 276 ILE A C 1
ATOM 2203 O O . ILE A 1 276 ? -6.662 -10.197 9.929 1.00 88.38 276 ILE A O 1
ATOM 2207 N N . LEU A 1 277 ? -5.224 -9.963 8.222 1.00 88.69 277 LEU A N 1
ATOM 2208 C CA . LEU A 1 277 ? -5.196 -11.392 7.903 1.00 88.69 277 LEU A CA 1
ATOM 2209 C C . LEU A 1 277 ? -4.719 -12.223 9.096 1.00 88.69 277 LEU A C 1
ATOM 2211 O O . LEU A 1 277 ? -5.328 -13.240 9.422 1.00 88.69 277 LEU A O 1
ATOM 2215 N N . TYR A 1 278 ? -3.672 -11.768 9.782 1.00 88.88 278 TYR A N 1
ATOM 2216 C CA . TYR A 1 278 ? -3.113 -12.465 10.937 1.00 88.88 278 TYR A CA 1
ATOM 2217 C C . TYR A 1 278 ? -4.020 -12.354 12.160 1.00 88.88 278 TYR A C 1
ATOM 2219 O O . TYR A 1 278 ? -4.250 -13.348 12.843 1.00 88.88 278 TYR A O 1
ATOM 2227 N N . TRP A 1 279 ? -4.579 -11.169 12.420 1.00 88.88 279 TRP A N 1
ATOM 2228 C CA . TRP A 1 279 ? -5.488 -10.962 13.553 1.00 88.88 279 TRP A CA 1
ATOM 2229 C C . TRP A 1 279 ? -6.790 -11.742 13.403 1.00 88.88 279 TRP A C 1
ATOM 2231 O O . TRP A 1 279 ? -7.254 -12.346 14.364 1.00 88.88 279 TRP A O 1
ATOM 2241 N N . PHE A 1 280 ? -7.358 -11.772 12.199 1.00 90.62 280 PHE A N 1
ATOM 2242 C CA . PHE A 1 280 ? -8.567 -12.538 11.928 1.00 90.62 280 PHE A CA 1
ATOM 2243 C C . PHE A 1 280 ? -8.304 -14.046 11.981 1.00 90.62 280 PHE A C 1
ATOM 2245 O O . PHE A 1 280 ? -9.087 -14.778 12.573 1.00 90.62 280 PHE A O 1
ATOM 2252 N N . SER A 1 281 ? -7.162 -14.513 11.465 1.00 89.88 281 SER A N 1
ATOM 2253 C CA . SER A 1 281 ? -6.761 -15.921 11.619 1.00 89.88 281 SER A CA 1
ATOM 2254 C C . SER A 1 281 ? -6.627 -16.313 13.091 1.00 89.88 281 SER A C 1
ATOM 2256 O O . SER A 1 281 ? -7.118 -17.363 13.494 1.00 89.88 281 SER A O 1
ATOM 2258 N N . ALA A 1 282 ? -6.004 -15.456 13.906 1.00 88.06 282 ALA A N 1
ATOM 2259 C CA . ALA A 1 282 ? -5.879 -15.678 15.343 1.00 88.06 282 ALA A CA 1
ATOM 2260 C C . ALA A 1 282 ? -7.245 -15.688 16.045 1.00 88.06 282 ALA A C 1
ATOM 2262 O O . ALA A 1 282 ? -7.468 -16.525 16.913 1.00 88.06 282 ALA A O 1
ATOM 2263 N N . HIS A 1 283 ? -8.170 -14.812 15.640 1.00 87.62 283 HIS A N 1
ATOM 2264 C CA . HIS A 1 283 ? -9.544 -14.802 16.142 1.00 87.62 283 HIS A CA 1
ATOM 2265 C C . HIS A 1 283 ? -10.276 -16.112 15.836 1.00 87.62 283 HIS A C 1
ATOM 2267 O O . HIS A 1 283 ? -10.854 -16.716 16.731 1.00 87.62 283 HIS A O 1
ATOM 2273 N N . LEU A 1 284 ? -10.205 -16.589 14.590 1.00 88.50 284 LEU A N 1
ATOM 2274 C CA . LEU A 1 284 ? -10.823 -17.855 14.193 1.00 88.50 284 LEU A CA 1
ATOM 2275 C C . LEU A 1 284 ? -10.228 -19.043 14.944 1.00 88.50 284 LEU A C 1
ATOM 2277 O O . LEU A 1 284 ? -10.976 -19.899 15.409 1.00 88.50 284 LEU A O 1
ATOM 2281 N N . LEU A 1 285 ? -8.901 -19.074 15.094 1.00 88.38 285 LEU A N 1
ATOM 2282 C CA . LEU A 1 285 ? -8.218 -20.109 15.864 1.00 88.38 285 LEU A CA 1
ATOM 2283 C C . LEU A 1 285 ? -8.657 -20.069 17.331 1.00 88.38 285 LEU A C 1
ATOM 2285 O O . LEU A 1 285 ? -8.969 -21.101 17.907 1.00 88.38 285 LEU A O 1
ATOM 2289 N N . GLN A 1 286 ? -8.756 -18.880 17.927 1.00 85.19 286 GLN A N 1
ATOM 2290 C CA . GLN A 1 286 ? -9.244 -18.727 19.293 1.00 85.19 286 GLN A CA 1
ATOM 2291 C C . GLN A 1 286 ? -10.707 -19.170 19.448 1.00 85.19 286 GLN A C 1
ATOM 2293 O O . GLN A 1 286 ? -11.055 -19.676 20.506 1.00 85.19 286 GLN A O 1
ATOM 2298 N N . GLU A 1 287 ? -11.565 -18.998 18.442 1.00 80.81 287 GLU A N 1
ATOM 2299 C CA . GLU A 1 287 ? -12.970 -19.434 18.494 1.00 80.81 287 GLU A CA 1
ATOM 2300 C C . GLU A 1 287 ? -13.175 -20.935 18.242 1.00 80.81 287 GLU A C 1
ATOM 2302 O O . GLU A 1 287 ? -14.182 -21.484 18.680 1.00 80.81 287 GLU A O 1
ATOM 2307 N N . HIS A 1 288 ? -12.265 -21.600 17.526 1.00 82.25 288 HIS A N 1
ATOM 2308 C CA . HIS A 1 288 ? -12.476 -22.978 17.062 1.00 82.25 288 HIS A CA 1
ATOM 2309 C C . HIS A 1 288 ? -11.508 -23.996 17.677 1.00 82.25 288 HIS A C 1
ATOM 2311 O O . HIS A 1 288 ? -11.767 -25.193 17.579 1.00 82.25 288 HIS A O 1
ATOM 2317 N N . GLU A 1 289 ? -10.419 -23.556 18.313 1.00 83.44 289 GLU A N 1
ATOM 2318 C CA . GLU A 1 289 ? -9.408 -24.435 18.900 1.00 83.44 289 GLU A CA 1
ATOM 2319 C C . GLU A 1 289 ? -9.673 -24.640 20.410 1.00 83.44 289 GLU A C 1
ATOM 2321 O O . GLU A 1 289 ? -9.294 -23.797 21.232 1.00 83.44 289 GLU A O 1
ATOM 2326 N N . PRO A 1 290 ? -10.269 -25.773 20.829 1.00 70.81 290 PRO A N 1
ATOM 2327 C CA . PRO A 1 290 ? -10.647 -26.001 22.228 1.00 70.81 290 PRO A CA 1
ATOM 2328 C C . PRO A 1 290 ? -9.444 -26.045 23.187 1.00 70.81 290 PRO A C 1
ATOM 2330 O O . PRO A 1 290 ? -9.586 -25.760 24.375 1.00 70.81 290 PRO A O 1
ATOM 2333 N N . LEU A 1 291 ? -8.241 -26.351 22.684 1.00 71.56 291 LEU A N 1
ATOM 2334 C CA . LEU A 1 291 ? -6.999 -26.369 23.469 1.00 71.56 291 LEU A CA 1
ATOM 2335 C C . LEU A 1 291 ? -6.550 -24.972 23.927 1.00 71.56 291 LEU A C 1
ATOM 2337 O O . LEU A 1 291 ? -5.831 -24.855 24.918 1.00 71.56 291 LEU A O 1
ATOM 2341 N N . LEU A 1 292 ? -6.964 -23.906 23.235 1.00 67.12 292 LEU A N 1
ATOM 2342 C CA . LEU A 1 292 ? -6.640 -22.530 23.626 1.00 67.12 292 LEU A CA 1
ATOM 2343 C C . LEU A 1 292 ? -7.569 -21.997 24.726 1.00 67.12 292 LEU A C 1
ATOM 2345 O O . LEU A 1 292 ? -7.233 -21.012 25.383 1.00 67.12 292 LEU A O 1
ATOM 2349 N N . TRP A 1 293 ? -8.705 -22.654 24.973 1.00 61.03 293 TRP A N 1
ATOM 2350 C CA . TRP A 1 293 ? -9.644 -22.279 26.033 1.00 61.03 293 TRP A CA 1
ATOM 2351 C C . TRP A 1 293 ? -9.205 -22.752 27.419 1.00 61.03 293 TRP A C 1
ATOM 2353 O O . TRP A 1 293 ? -9.541 -22.117 28.416 1.00 61.03 293 TRP A O 1
ATOM 2363 N N . SER A 1 294 ? -8.399 -23.815 27.504 1.00 56.72 294 SER A N 1
ATOM 2364 C CA . SER A 1 294 ? -8.071 -24.468 28.779 1.00 56.72 294 SER A CA 1
ATOM 2365 C C . SER A 1 294 ? -7.032 -23.735 29.642 1.00 56.72 294 SER A C 1
ATOM 2367 O O . SER A 1 294 ? -6.627 -24.272 30.666 1.00 56.72 294 SER A O 1
ATOM 2369 N N . LYS A 1 295 ? -6.548 -22.552 29.239 1.00 53.00 295 LYS A N 1
ATOM 2370 C CA . LYS A 1 295 ? -5.534 -21.773 29.985 1.00 53.00 295 LYS A CA 1
ATOM 2371 C C . LYS A 1 295 ? -6.053 -20.466 30.597 1.00 53.00 295 LYS A C 1
ATOM 2373 O O . LYS A 1 295 ? -5.257 -19.692 31.118 1.00 53.00 295 LYS A O 1
ATOM 2378 N N . GLY A 1 296 ? -7.358 -20.199 30.519 1.00 49.16 296 GLY A N 1
ATOM 2379 C CA . GLY A 1 296 ? -7.980 -18.987 31.077 1.00 49.16 296 GLY A CA 1
ATOM 2380 C C . GLY A 1 296 ? -8.693 -19.176 32.419 1.00 49.16 296 GLY A C 1
ATOM 2381 O O . GLY A 1 296 ? -9.225 -18.208 32.956 1.00 49.16 296 GLY A O 1
ATOM 2382 N N . THR A 1 297 ? -8.733 -20.400 32.941 1.00 41.22 297 THR A N 1
ATOM 2383 C CA . THR A 1 297 ? -9.391 -20.752 34.204 1.00 41.22 297 THR A CA 1
ATOM 2384 C C . THR A 1 297 ? -8.434 -21.575 35.051 1.00 41.22 297 THR A C 1
ATOM 2386 O O . THR A 1 297 ? -8.546 -22.792 35.060 1.00 41.22 297 THR A O 1
ATOM 2389 N N . ASP A 1 298 ? -7.480 -20.899 35.683 1.00 35.56 298 ASP A N 1
ATOM 2390 C CA . ASP A 1 298 ? -6.824 -21.295 36.936 1.00 35.56 298 ASP A CA 1
ATOM 2391 C C . ASP A 1 298 ? -6.347 -20.015 37.642 1.00 35.56 298 ASP A C 1
ATOM 2393 O O . ASP A 1 298 ? -5.762 -19.144 36.950 1.00 35.56 298 ASP A O 1
#

pLDDT: mean 78.74, std 15.23, range [28.06, 94.56]

InterPro domains:
  IPR007315 GPI mannosyltransferase 2 [PF04188] (24-288)
  IPR007315 GPI mannosyltransferase 2 [PTHR12468] (24-288)

Secondary structure (DSSP, 8-state):
-----HHHHHHHHHHHHHHHHHHHHHHHHHHHHHHTT-HHHHHHHHHHHHHH-GGGGGGHHHHHHHHHHHHHHHHTS-TTTGGGSPPHHHHHHHHHHHHHHHHHHHHHHHHHHHHHHHHHHHS-SS-GGGTS-HHHHHHHHHTTPPPTTGGG---GGGGSSS--HHHHHHHHTT--STTTT--GGGHHHHHHHHHHHHHHHHHHHHHHHH-HHHHHTTT-S--TTSSSS-------STT-GGGHHHHHHHHHHHHHHHHHS-HHHHHHHHHHH-THHHHHHHHHHHHH-HHHHTTS--

Organism: Eudromia elegans (NCBI:txid8805)

Foldseek 3Di:
DDPPPPVVVCCVVVVLVCLLVLLLVLQVVLLVCVVVVNNVSSLLSLLVSCLSDVLSLLSLLVSLLSLVLVLLVVVVDDPVVCVPDDPPVVSVVVSVVVSVVSNCSNCVSVVVVLVVVCCVAVVPPDDCVVVDPPVVVVVCVVLVHDDHCDVPDGDPLNVDPHNRVVVVCCVVPVVFFFQSQPDPVCVVLVVVLVVVLVLLVVLLVVLCVLCVPLLVVVVNDDCPPDVVDPDPDQDDASNGSVCSSLNVSSVVLSVCCVGGHRSVVSNSSCSSRRCSSVRSVVRVCCVPPVVNVPPPPD

Solvent-accessible surface area (backbone atoms only — not comparable to full-atom values): 17074 Å² total; per-residue (Å²): 142,79,87,68,60,63,66,60,55,46,47,57,56,46,46,50,53,51,48,40,53,50,28,26,51,28,43,52,51,13,52,52,29,42,74,75,63,43,52,67,62,13,43,54,28,32,17,52,13,10,55,69,34,71,72,29,47,65,54,51,54,59,57,52,48,56,55,48,46,54,51,49,51,59,70,71,53,58,81,84,65,54,80,80,52,76,59,68,67,59,50,52,50,52,49,51,51,53,48,49,56,43,50,50,49,24,45,41,45,49,51,52,49,45,51,53,50,42,47,56,43,62,52,60,90,59,79,46,78,85,75,52,57,66,71,60,50,51,51,29,60,78,69,69,52,87,62,50,63,54,90,77,56,64,58,72,49,66,76,43,99,72,58,48,65,65,64,45,47,33,50,78,75,61,56,49,37,80,59,64,63,81,47,84,91,42,51,70,50,49,60,70,31,40,65,63,55,51,51,47,50,49,49,50,50,54,41,47,72,74,37,53,69,48,61,74,54,69,67,58,70,80,79,82,72,61,85,82,48,95,65,98,63,80,69,82,65,83,76,24,78,82,44,50,66,56,49,53,51,37,51,53,51,50,51,48,30,69,42,33,40,53,49,84,53,31,53,59,50,44,68,37,72,26,67,58,54,59,56,45,51,50,50,52,46,64,76,70,37,71,80,71,61,74,75,80,77,129

Sequence (298 aa):
LLCWDAEHLFIAERGCVYEHNFAFLLAFSAMWQLETGQSWRGGLLFSLAAGVRANGLLNAGFFAYSRGQRFTLQLQVGPGLARKLPPFWRQRLSLASSVVLMFAGILLPFLLFQYFAHTRFCTPDIDPSQSIPEPLLQLALDKGYRLPATDGLKPPWCSQRFPVVYSYVQEAYWNVGFLRYFELGQVPNLLLALPVTLLGSWAAWTYLRGNPWHCLILGLERRKKEEEQGEGKPGTGFCCPAVLVYMVHATVLLLFGVFCMHVQVLTRFLGSSMLILYWFSAHLLQEHEPLLWSKGTD